Protein AF-A0A2W4L6W6-F1 (afdb_monomer)

Secondary structure (DSSP, 8-state):
-HHHHHHHHHHHHHTTPPPPPEEEEEETTEEEEEE-HHHHHHHHHTT-S---EEEEE---SS--TT--SHHHHHHHHHHHHHHHHS---HHHHHH---SSTTHHHHHHHHHHHHHHHHHHHHTS---HHHHHHHHIIIIIHHHHHHHHHTT--TTS-HHHHHHHHHHHHHHHH-----SHHHHHHHHH--

InterPro domains:
  IPR036086 ParB/Sulfiredoxin superfamily [SSF110849] (7-58)

Foldseek 3Di:
DVVVVVVVQVVCVVVVHADPAFEWEDQPNDTHTPGDPVVVVVCVVVVHPDTHYDYDYDYDPDHPPPDPDPVVVLLVVLVVVLCVLQVEDPVLSVLQDDPDSVVSVVVSVVLVVVQVVVCVVVVHDDDRHVSNHCCSVPPLVVQLVLCVVLVQQPPHRSNVSSSVLCVVLCVVPVDNDDDPVSSVVSVPPD

Solvent-accessible surface area (backbone atoms only — not comparable to full-atom values): 11092 Å² total; per-residue (Å²): 115,69,69,64,55,53,54,49,57,58,51,38,48,79,70,74,46,83,76,80,61,29,34,29,40,30,38,76,95,43,76,46,74,76,41,47,64,69,57,52,52,52,38,54,77,69,71,50,91,76,78,64,64,49,76,46,81,49,91,62,99,60,82,50,80,87,60,84,53,77,69,45,52,55,41,51,49,28,55,49,54,24,46,73,59,38,44,48,55,72,70,64,48,72,62,63,47,64,92,54,44,69,52,38,53,54,49,37,52,52,50,52,55,49,36,53,52,52,27,64,76,70,74,46,92,72,56,51,48,59,37,31,47,46,43,44,66,73,46,49,52,55,45,42,50,54,34,54,77,67,65,61,33,74,94,48,43,65,44,45,29,46,54,55,48,53,53,50,43,32,74,77,68,72,51,90,76,82,53,71,70,54,51,54,52,61,71,74,69,117

Sequence (190 aa):
ILRTRWARLVARRRRGELIPPIEVYRVGELHFVSDGHHRVSVACALGLKEIEAYVTEVETVLDADGIRYRGDLIVKDYHRIFAERVPLIPEARADMKLSDPAQYAELGEAVEAWGFRLMQDEGQFLDRETVANRWYAEEYLPAVRLLRDADLIGDMTDTEAYLAMASKRYRLMRTHRWDDEVIETLLTKD

Radius of gyration: 25.73 Å; Cα contacts (8 Å, |Δi|>4): 179; chains: 1; bounding box: 52×34×77 Å

Structure (mmCIF, N/CA/C/O backbone):
data_AF-A0A2W4L6W6-F1
#
_entry.id   AF-A0A2W4L6W6-F1
#
loop_
_atom_site.group_PDB
_atom_site.id
_atom_site.type_symbol
_atom_site.label_atom_id
_atom_site.label_alt_id
_atom_site.label_comp_id
_atom_site.label_asym_id
_atom_site.label_entity_id
_atom_site.label_seq_id
_atom_site.pdbx_PDB_ins_code
_atom_site.Cartn_x
_atom_site.Cartn_y
_atom_site.Cartn_z
_atom_site.occupancy
_atom_site.B_iso_or_equiv
_atom_site.auth_seq_id
_atom_site.auth_comp_id
_atom_site.auth_asym_id
_atom_site.auth_atom_id
_atom_site.pdbx_PDB_model_num
ATOM 1 N N . ILE A 1 1 ? 18.341 22.271 -41.675 1.00 49.19 1 ILE A N 1
ATOM 2 C CA . ILE A 1 1 ? 19.429 21.307 -41.348 1.00 49.19 1 ILE A CA 1
ATOM 3 C C . ILE A 1 1 ? 18.903 19.863 -41.193 1.00 49.19 1 ILE A C 1
ATOM 5 O O . ILE A 1 1 ? 19.468 18.965 -41.805 1.00 49.19 1 ILE A O 1
ATOM 9 N N . LEU A 1 2 ? 17.779 19.621 -40.495 1.00 48.00 2 LEU A N 1
ATOM 10 C CA . LEU A 1 2 ? 17.156 18.284 -40.345 1.00 48.00 2 LEU A CA 1
ATOM 11 C C . LEU A 1 2 ? 16.786 17.582 -41.674 1.00 48.00 2 LEU A C 1
ATOM 13 O O . LEU A 1 2 ? 17.103 16.410 -41.850 1.00 48.00 2 LEU A O 1
ATOM 17 N N . ARG A 1 3 ? 16.211 18.299 -42.652 1.00 48.22 3 ARG A N 1
ATOM 18 C CA . ARG A 1 3 ? 15.786 17.742 -43.960 1.00 48.22 3 ARG A CA 1
ATOM 19 C C . ARG A 1 3 ? 16.940 17.172 -44.806 1.00 48.22 3 ARG A C 1
ATOM 21 O O . ARG A 1 3 ? 16.771 16.188 -45.519 1.00 48.22 3 ARG A O 1
ATOM 28 N N . THR A 1 4 ? 18.130 17.763 -44.698 1.00 52.94 4 THR A N 1
ATOM 29 C CA . THR A 1 4 ? 19.332 17.355 -45.450 1.00 52.94 4 THR A CA 1
ATOM 30 C C . THR A 1 4 ? 19.958 16.081 -44.874 1.00 52.94 4 THR A C 1
ATOM 32 O O . THR A 1 4 ? 20.492 15.259 -45.617 1.00 52.94 4 THR A O 1
ATOM 35 N N . ARG A 1 5 ? 19.854 15.883 -43.552 1.00 52.53 5 ARG A N 1
ATOM 36 C CA . ARG A 1 5 ? 20.287 14.653 -42.867 1.00 52.53 5 ARG A CA 1
ATOM 37 C C . ARG A 1 5 ? 19.309 13.498 -43.139 1.00 52.53 5 ARG A C 1
ATOM 39 O O . ARG A 1 5 ? 19.758 12.403 -43.464 1.00 52.53 5 ARG A O 1
ATOM 46 N N . TRP A 1 6 ? 18.004 13.793 -43.133 1.00 52.59 6 TRP A N 1
ATOM 47 C CA . TRP A 1 6 ? 16.900 12.912 -43.559 1.00 52.59 6 TRP A CA 1
ATOM 48 C C . TRP A 1 6 ? 17.113 12.325 -44.963 1.00 52.59 6 TRP A C 1
ATOM 50 O O . TRP A 1 6 ? 17.097 11.109 -45.145 1.00 52.59 6 TRP A O 1
ATOM 60 N N . ALA A 1 7 ? 17.362 13.186 -45.956 1.00 54.31 7 ALA A N 1
ATOM 61 C CA . ALA A 1 7 ? 17.550 12.761 -47.343 1.00 54.31 7 ALA A CA 1
ATOM 62 C C . ALA A 1 7 ? 18.795 11.875 -47.517 1.00 54.31 7 ALA A C 1
ATOM 64 O O . ALA A 1 7 ? 18.767 10.905 -48.273 1.00 54.31 7 ALA A O 1
ATOM 65 N N . ARG A 1 8 ? 19.877 12.164 -46.780 1.00 58.31 8 ARG A N 1
ATOM 66 C CA . ARG A 1 8 ? 21.095 11.342 -46.802 1.00 58.31 8 ARG A CA 1
ATOM 67 C C . ARG A 1 8 ? 20.861 9.961 -46.203 1.00 58.31 8 ARG A C 1
ATOM 69 O O . ARG A 1 8 ? 21.338 8.999 -46.784 1.00 58.31 8 ARG A O 1
ATOM 76 N N . LEU A 1 9 ? 20.124 9.834 -45.101 1.00 55.09 9 LEU A N 1
ATOM 77 C CA . LEU A 1 9 ? 19.912 8.539 -44.441 1.00 55.09 9 LEU A CA 1
ATOM 78 C C . LEU A 1 9 ? 19.058 7.587 -45.301 1.00 55.09 9 LEU A C 1
ATOM 80 O O . LEU A 1 9 ? 19.411 6.422 -45.473 1.00 55.09 9 LEU A O 1
ATOM 84 N N . VAL A 1 10 ? 18.011 8.113 -45.947 1.00 54.44 10 VAL A N 1
ATOM 85 C CA . VAL A 1 10 ? 17.193 7.366 -46.923 1.00 54.44 10 VAL A CA 1
ATOM 86 C C . VAL A 1 10 ? 18.002 6.998 -48.177 1.00 54.44 10 VAL A C 1
ATOM 88 O O . VAL A 1 10 ? 17.889 5.880 -48.682 1.00 54.44 10 VAL A O 1
ATOM 91 N N . ALA A 1 11 ? 18.854 7.905 -48.669 1.00 58.03 11 ALA A N 1
ATOM 92 C CA . ALA A 1 11 ? 19.686 7.660 -49.847 1.00 58.03 11 ALA A CA 1
ATOM 93 C C . ALA A 1 11 ? 20.815 6.642 -49.594 1.00 58.03 11 ALA A C 1
ATOM 95 O O . ALA A 1 11 ? 21.105 5.842 -50.477 1.00 58.03 11 ALA A O 1
ATOM 96 N N . ARG A 1 12 ? 21.419 6.642 -48.397 1.00 54.78 12 ARG A N 1
ATOM 97 C CA . ARG A 1 12 ? 22.443 5.666 -47.973 1.00 54.78 12 ARG A CA 1
ATOM 98 C C . ARG A 1 12 ? 21.884 4.247 -47.966 1.00 54.78 12 ARG A C 1
ATOM 100 O O . ARG A 1 12 ? 22.502 3.333 -48.497 1.00 54.78 12 ARG A O 1
ATOM 107 N N . ARG A 1 13 ? 20.648 4.086 -47.494 1.00 54.50 13 ARG A N 1
ATOM 108 C CA . ARG A 1 13 ? 19.992 2.780 -47.479 1.00 54.50 13 ARG A CA 1
ATOM 109 C C . ARG A 1 13 ? 19.611 2.261 -48.864 1.00 54.50 13 ARG A C 1
ATOM 111 O O . ARG A 1 13 ? 19.821 1.089 -49.146 1.00 54.50 13 ARG A O 1
ATOM 118 N N . ARG A 1 14 ? 19.119 3.130 -49.757 1.00 55.75 14 ARG A N 1
ATOM 119 C CA . ARG A 1 14 ? 18.876 2.766 -51.171 1.00 55.75 14 ARG A CA 1
ATOM 120 C C . ARG A 1 14 ? 20.154 2.328 -51.906 1.00 55.75 14 ARG A C 1
ATOM 122 O O . ARG A 1 14 ? 20.047 1.698 -52.949 1.00 55.75 14 ARG A O 1
ATOM 129 N N . ARG A 1 15 ? 21.337 2.649 -51.364 1.00 57.03 15 ARG A N 1
ATOM 130 C CA . ARG A 1 15 ? 22.663 2.245 -51.861 1.00 57.03 15 ARG A CA 1
ATOM 131 C C . ARG A 1 15 ? 23.290 1.063 -51.103 1.00 57.03 15 ARG A C 1
ATOM 133 O O . ARG A 1 15 ? 24.427 0.720 -51.396 1.00 57.03 15 ARG A O 1
ATOM 140 N N . GLY A 1 16 ? 22.584 0.454 -50.145 1.00 54.03 16 GLY A N 1
ATOM 141 C CA . GLY A 1 16 ? 23.095 -0.679 -49.362 1.00 54.03 16 GLY A CA 1
ATOM 142 C C . GLY A 1 16 ? 24.085 -0.312 -48.247 1.00 54.03 16 GLY A C 1
ATOM 143 O O . GLY A 1 16 ? 24.773 -1.188 -47.738 1.00 54.03 16 GLY A O 1
ATOM 144 N N . GLU A 1 17 ? 24.182 0.961 -47.852 1.00 57.25 17 GLU A N 1
ATOM 145 C CA . GLU A 1 17 ? 25.062 1.377 -46.753 1.00 57.25 17 GLU A CA 1
ATOM 146 C C . GLU A 1 17 ? 24.417 1.109 -45.379 1.00 57.25 17 GLU A C 1
ATOM 148 O O . GLU A 1 17 ? 23.239 1.417 -45.163 1.00 57.25 17 GLU A O 1
ATOM 153 N N . LEU A 1 18 ? 25.218 0.595 -44.439 1.00 56.22 18 LEU A N 1
ATOM 154 C CA . LEU A 1 18 ? 24.821 0.283 -43.064 1.00 56.22 18 LEU A CA 1
ATOM 155 C C . LEU A 1 18 ? 24.318 1.538 -42.328 1.00 56.22 18 LEU A C 1
ATOM 157 O O . LEU A 1 18 ? 24.980 2.584 -42.303 1.00 56.22 18 LEU A O 1
ATOM 161 N N . ILE A 1 19 ? 23.130 1.438 -41.727 1.00 66.88 19 ILE A N 1
ATOM 162 C CA . ILE A 1 19 ? 22.631 2.440 -40.780 1.00 66.88 19 ILE A CA 1
ATOM 163 C C . ILE A 1 19 ? 23.391 2.195 -39.476 1.00 66.88 19 ILE A C 1
ATOM 165 O O . ILE A 1 19 ? 23.353 1.068 -38.998 1.00 66.88 19 ILE A O 1
ATOM 169 N N . PRO A 1 20 ? 24.066 3.199 -38.886 1.00 79.81 20 PRO A N 1
ATOM 170 C CA . PRO A 1 20 ? 24.754 2.981 -37.621 1.00 79.81 20 PRO A CA 1
ATOM 171 C C . PRO A 1 20 ? 23.763 2.475 -36.561 1.00 79.81 20 PRO A C 1
ATOM 173 O O . PRO A 1 20 ? 22.660 3.048 -36.499 1.00 79.81 20 PRO A O 1
ATOM 176 N N . PRO A 1 21 ? 24.138 1.477 -35.738 1.00 88.12 21 PRO A N 1
ATOM 177 C CA . PRO A 1 21 ? 23.267 0.936 -34.701 1.00 88.12 21 PRO A CA 1
ATOM 178 C C . PRO A 1 21 ? 22.741 2.019 -33.757 1.00 88.12 21 PRO A C 1
ATOM 180 O O . PRO A 1 21 ? 23.409 3.033 -33.522 1.00 88.12 21 PRO A O 1
ATOM 183 N N . ILE A 1 22 ? 21.521 1.836 -33.259 1.00 93.31 22 ILE A N 1
ATOM 184 C CA . ILE A 1 22 ? 20.966 2.664 -32.178 1.00 93.31 22 ILE A CA 1
ATOM 185 C C . ILE A 1 22 ? 21.530 2.219 -30.825 1.00 93.31 22 ILE A C 1
ATOM 187 O O . ILE A 1 22 ? 22.148 1.164 -30.733 1.00 93.31 22 ILE A O 1
ATOM 191 N N . GLU A 1 23 ? 21.295 2.997 -29.776 1.00 93.81 23 GLU A N 1
ATOM 192 C CA . GLU A 1 23 ? 21.586 2.582 -28.402 1.00 93.81 23 GLU A CA 1
ATOM 193 C C . GLU A 1 23 ? 20.269 2.478 -27.636 1.00 93.81 23 GLU A C 1
ATOM 195 O O . GLU A 1 23 ? 19.397 3.350 -27.756 1.00 93.81 23 GLU A O 1
ATOM 200 N N . VAL A 1 24 ? 20.102 1.390 -26.886 1.00 93.50 24 VAL A N 1
ATOM 201 C CA . VAL A 1 24 ? 18.885 1.116 -26.120 1.00 93.50 24 VAL A CA 1
ATOM 202 C C . VAL A 1 24 ? 19.215 0.560 -24.739 1.00 93.50 24 VAL A C 1
ATOM 204 O O . VAL A 1 24 ? 20.156 -0.215 -24.576 1.00 93.50 24 VAL A O 1
ATOM 207 N N . TYR A 1 25 ? 18.394 0.910 -23.755 1.00 90.94 25 TYR A N 1
ATOM 208 C CA . TYR A 1 25 ? 18.295 0.168 -22.502 1.00 90.94 25 TYR A CA 1
ATOM 209 C C . TYR A 1 25 ? 17.228 -0.915 -22.635 1.00 90.94 25 TYR A C 1
ATOM 211 O O . TYR A 1 25 ? 16.137 -0.630 -23.135 1.00 90.94 25 TYR A O 1
ATOM 219 N N . ARG A 1 26 ? 17.516 -2.128 -22.163 1.00 87.56 26 ARG A N 1
ATOM 220 C CA . ARG A 1 26 ? 16.537 -3.211 -22.046 1.00 87.56 26 ARG A CA 1
ATOM 221 C C . ARG A 1 26 ? 16.164 -3.419 -20.583 1.00 87.56 26 ARG A C 1
ATOM 223 O O . ARG A 1 26 ? 17.048 -3.627 -19.760 1.00 87.56 26 ARG A O 1
ATOM 230 N N . VAL A 1 27 ? 14.870 -3.374 -20.280 1.00 83.81 27 VAL A N 1
ATOM 231 C CA . VAL A 1 27 ? 14.309 -3.667 -18.951 1.00 83.81 27 VAL A CA 1
ATOM 232 C C . VAL A 1 27 ? 13.240 -4.741 -19.144 1.00 83.81 27 VAL A C 1
ATOM 234 O O . VAL A 1 27 ? 12.190 -4.461 -19.727 1.00 83.81 27 VAL A O 1
ATOM 237 N N . GLY A 1 28 ? 13.530 -5.981 -18.741 1.00 81.19 28 GLY A N 1
ATOM 238 C CA . GLY A 1 28 ? 12.725 -7.150 -19.124 1.00 81.19 28 GLY A CA 1
ATOM 239 C C . GLY A 1 28 ? 12.582 -7.255 -20.649 1.00 81.19 28 GLY A C 1
ATOM 240 O O . GLY A 1 28 ? 13.576 -7.261 -21.376 1.00 81.19 28 GLY A O 1
ATOM 241 N N . GLU A 1 29 ? 11.349 -7.261 -21.154 1.00 80.75 29 GLU A N 1
ATOM 242 C CA . GLU A 1 29 ? 11.058 -7.330 -22.598 1.00 80.75 29 GLU A CA 1
ATOM 243 C C . GLU A 1 29 ? 10.976 -5.956 -23.296 1.00 80.75 29 GLU A C 1
ATOM 245 O O . GLU A 1 29 ? 10.738 -5.856 -24.504 1.00 80.75 29 GLU A O 1
ATOM 250 N N . LEU A 1 30 ? 11.195 -4.866 -22.558 1.00 83.44 30 LEU A N 1
ATOM 251 C CA . LEU A 1 30 ? 11.029 -3.503 -23.058 1.00 83.44 30 LEU A CA 1
ATOM 252 C C . LEU A 1 30 ? 12.359 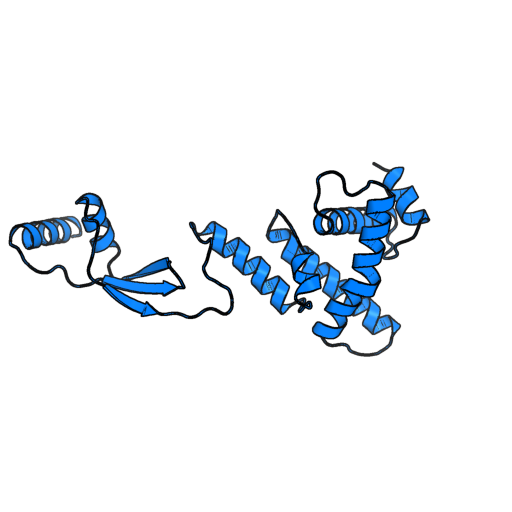-2.894 -23.472 1.00 83.44 30 LEU A C 1
ATOM 254 O O . LEU A 1 30 ? 13.347 -2.994 -22.751 1.00 83.44 30 LEU A O 1
ATOM 258 N N . HIS A 1 31 ? 12.351 -2.186 -24.602 1.00 87.06 31 HIS A N 1
ATOM 259 C CA . HIS A 1 31 ? 13.514 -1.478 -25.127 1.00 87.06 31 HIS A CA 1
ATOM 260 C C . HIS A 1 31 ? 13.259 0.034 -25.141 1.00 87.06 31 HIS A C 1
ATOM 262 O O . HIS A 1 31 ? 12.327 0.520 -25.784 1.00 87.06 31 HIS A O 1
ATOM 268 N N . PHE A 1 32 ? 14.117 0.788 -24.458 1.00 86.38 32 PHE A N 1
ATOM 269 C CA . PHE A 1 32 ? 14.069 2.243 -24.359 1.00 86.38 32 PHE A CA 1
ATOM 270 C C . PHE A 1 32 ? 15.233 2.849 -25.134 1.00 86.38 32 PHE A C 1
ATOM 272 O O . PHE A 1 32 ? 16.391 2.618 -24.802 1.00 86.38 32 PHE A O 1
ATOM 279 N N . VAL A 1 33 ? 14.938 3.643 -26.161 1.00 90.00 33 VAL A N 1
ATOM 280 C CA . VAL A 1 33 ? 15.970 4.272 -26.997 1.00 90.00 33 VAL A CA 1
ATOM 281 C C . VAL A 1 33 ? 16.699 5.350 -26.197 1.00 90.00 33 VAL A C 1
ATOM 283 O O . VAL A 1 33 ? 16.088 6.337 -25.796 1.00 90.00 33 VAL A O 1
ATOM 286 N N . SER A 1 34 ? 18.005 5.185 -25.985 1.00 91.38 34 SER A N 1
ATOM 287 C CA . SER A 1 34 ? 18.869 6.213 -25.392 1.00 91.38 34 SER A CA 1
ATOM 288 C C . SER A 1 34 ? 19.458 7.116 -26.478 1.00 91.38 34 SER A C 1
ATOM 290 O O . SER A 1 34 ? 19.416 8.340 -26.352 1.00 91.38 34 SER A O 1
ATOM 292 N N . ASP A 1 35 ? 19.890 6.534 -27.600 1.00 91.12 35 ASP A N 1
ATOM 293 C CA . ASP A 1 35 ? 20.334 7.257 -28.791 1.00 91.12 35 ASP A CA 1
ATOM 294 C C . ASP A 1 35 ? 19.764 6.649 -30.079 1.00 91.12 35 ASP A C 1
ATOM 296 O O . ASP A 1 35 ? 19.621 5.442 -30.238 1.00 91.12 35 ASP A O 1
ATOM 300 N N . GLY A 1 36 ? 19.454 7.507 -31.055 1.00 90.19 36 GLY A N 1
ATOM 301 C CA . GLY A 1 36 ? 18.956 7.072 -32.360 1.00 90.19 36 GLY A CA 1
ATOM 302 C C . GLY A 1 36 ? 17.443 7.141 -32.568 1.00 90.19 36 GLY A C 1
ATOM 303 O O . GLY A 1 36 ? 16.967 6.608 -33.567 1.00 90.19 36 GLY A O 1
ATOM 304 N N . HIS A 1 37 ? 16.695 7.886 -31.748 1.00 88.69 37 HIS A N 1
ATOM 305 C CA . HIS A 1 37 ? 15.250 8.136 -31.924 1.00 88.69 37 HIS A CA 1
ATOM 306 C C . HIS A 1 37 ? 14.850 8.491 -33.366 1.00 88.69 37 HIS A C 1
ATOM 308 O O . HIS A 1 37 ? 13.875 7.980 -33.915 1.00 88.69 37 HIS A O 1
ATOM 314 N N . HIS A 1 38 ? 15.635 9.350 -34.021 1.00 82.88 38 HIS A N 1
ATOM 315 C CA . HIS A 1 38 ? 15.369 9.738 -35.401 1.00 82.88 38 HIS A CA 1
ATOM 316 C C . HIS A 1 38 ? 15.546 8.567 -36.391 1.00 82.88 38 HIS A C 1
ATOM 318 O O . HIS A 1 38 ? 14.773 8.447 -37.340 1.00 82.88 38 HIS A O 1
ATOM 324 N N . ARG A 1 39 ? 16.519 7.676 -36.154 1.00 87.25 39 ARG A N 1
ATOM 325 C CA . ARG A 1 39 ? 16.725 6.458 -36.955 1.00 87.25 39 ARG A CA 1
ATOM 326 C C . ARG A 1 39 ? 15.573 5.475 -36.762 1.00 87.25 39 ARG A C 1
ATOM 328 O O . ARG A 1 39 ? 15.090 4.947 -37.757 1.00 87.25 39 ARG A O 1
ATOM 335 N N . VAL A 1 40 ? 15.080 5.317 -35.532 1.00 88.19 40 VAL A N 1
ATOM 336 C CA . VAL A 1 40 ? 13.883 4.511 -35.233 1.00 88.19 40 VAL A CA 1
ATOM 337 C C . VAL A 1 40 ? 12.662 5.059 -35.970 1.00 88.19 40 VAL A C 1
ATOM 339 O O . VAL A 1 40 ? 11.988 4.318 -36.675 1.00 88.19 40 VAL A O 1
ATOM 342 N N . SER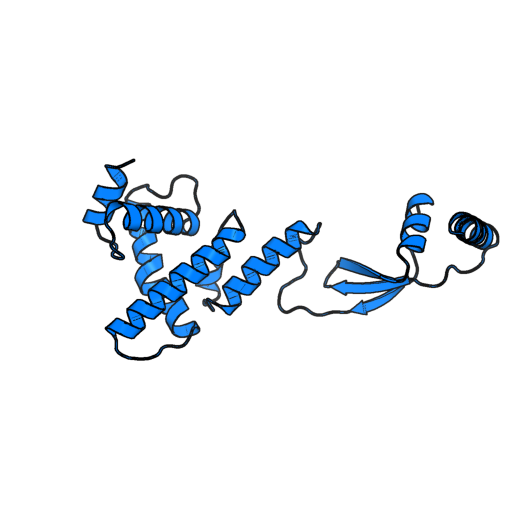 A 1 41 ? 12.427 6.373 -35.920 1.00 83.19 41 SER A N 1
ATOM 343 C CA . SER A 1 41 ? 11.325 7.004 -36.660 1.00 83.19 41 SER A CA 1
ATOM 344 C C . SER A 1 41 ? 11.404 6.748 -38.173 1.00 83.19 41 SER A C 1
ATOM 346 O O . SER A 1 41 ? 10.391 6.436 -38.799 1.00 83.19 41 SER A O 1
ATOM 348 N N . VAL A 1 42 ? 12.605 6.818 -38.763 1.00 82.75 42 VAL A N 1
ATOM 349 C CA . VAL A 1 42 ? 12.821 6.496 -40.184 1.00 82.75 42 VAL A CA 1
ATOM 350 C C . VAL A 1 42 ? 12.590 5.009 -40.464 1.00 82.75 42 VAL A C 1
ATOM 352 O O . VAL A 1 42 ? 11.954 4.681 -41.461 1.00 82.75 42 VAL A O 1
ATOM 355 N N . ALA A 1 43 ? 13.073 4.112 -39.604 1.00 83.25 43 ALA A N 1
ATOM 356 C CA . ALA A 1 43 ? 12.843 2.674 -39.725 1.00 83.25 43 ALA A CA 1
ATOM 357 C C . ALA A 1 43 ? 11.343 2.336 -39.705 1.00 83.25 43 ALA A C 1
ATOM 359 O O . ALA A 1 43 ? 10.876 1.629 -40.600 1.00 83.25 43 ALA A O 1
ATOM 360 N N . CYS A 1 44 ? 10.582 2.925 -38.776 1.00 83.44 44 CYS A N 1
ATOM 361 C CA . CYS A 1 44 ? 9.130 2.766 -38.698 1.00 83.44 44 CYS A CA 1
ATOM 362 C C . CYS A 1 44 ? 8.426 3.294 -39.954 1.00 83.44 44 CYS A C 1
ATOM 364 O O . CYS A 1 44 ? 7.596 2.599 -40.533 1.00 83.44 44 CYS A O 1
ATOM 366 N N . ALA A 1 45 ? 8.786 4.495 -40.425 1.00 81.88 45 ALA A N 1
ATOM 367 C CA . ALA A 1 45 ? 8.201 5.082 -41.635 1.00 81.88 45 ALA A CA 1
ATOM 368 C C . ALA A 1 45 ? 8.495 4.262 -42.906 1.00 81.88 45 ALA A C 1
ATOM 370 O O . ALA A 1 45 ? 7.739 4.318 -43.873 1.00 81.88 45 ALA A O 1
ATOM 371 N N . LEU A 1 46 ? 9.594 3.503 -42.908 1.00 82.44 46 LEU A N 1
ATOM 372 C CA . LEU A 1 46 ? 9.975 2.588 -43.984 1.00 82.44 46 LEU A CA 1
ATOM 373 C C . LEU A 1 46 ? 9.410 1.167 -43.801 1.00 82.44 46 LEU A C 1
ATOM 375 O O . LEU A 1 46 ? 9.753 0.291 -44.593 1.00 82.44 46 LEU A O 1
ATOM 379 N N . GLY A 1 47 ? 8.578 0.926 -42.782 1.00 85.25 47 GLY A N 1
ATOM 380 C CA . GLY A 1 47 ? 7.940 -0.371 -42.533 1.00 85.25 47 GLY A CA 1
ATOM 381 C C . GLY A 1 47 ? 8.913 -1.478 -42.128 1.00 85.25 47 GLY A C 1
ATOM 382 O O . GLY A 1 47 ? 8.669 -2.651 -42.408 1.00 85.25 47 GLY A O 1
ATOM 383 N N . LEU A 1 48 ? 10.044 -1.124 -41.517 1.00 82.44 48 LEU A N 1
ATOM 384 C CA . LEU A 1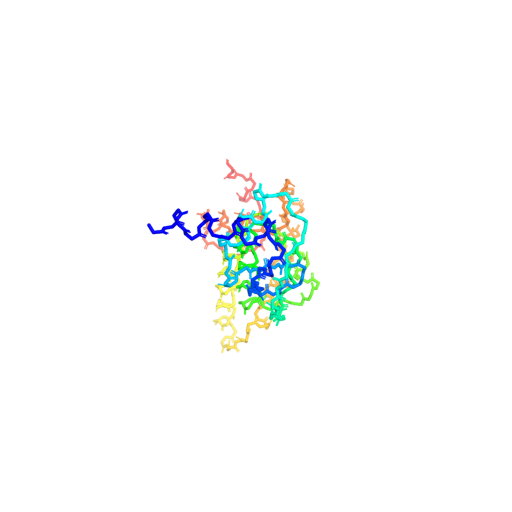 48 ? 11.004 -2.119 -41.057 1.00 82.44 48 LEU A CA 1
ATOM 385 C C . LEU A 1 48 ? 10.556 -2.804 -39.787 1.00 82.44 48 LEU A C 1
ATOM 387 O O . LEU A 1 48 ? 10.070 -2.157 -38.865 1.00 82.44 48 LEU A O 1
ATOM 391 N N . LYS A 1 49 ? 10.816 -4.109 -39.737 1.00 86.19 49 LYS A N 1
ATOM 392 C CA . LYS A 1 49 ? 10.568 -4.932 -38.555 1.00 86.19 49 LYS A CA 1
ATOM 393 C C . LYS A 1 49 ? 11.754 -4.973 -37.593 1.00 86.19 49 LYS A C 1
ATOM 395 O O . LYS A 1 49 ? 11.556 -5.244 -36.420 1.00 86.19 49 LYS A O 1
ATOM 400 N N . GLU A 1 50 ? 12.960 -4.686 -38.081 1.00 85.62 50 GLU A N 1
ATOM 401 C CA . GLU A 1 50 ? 14.207 -4.843 -37.329 1.00 85.62 50 GLU A CA 1
ATOM 402 C C . GLU A 1 50 ? 15.139 -3.643 -37.544 1.00 85.62 50 GLU A C 1
ATOM 404 O O . GLU A 1 50 ? 15.156 -3.023 -38.618 1.00 85.62 50 GLU A O 1
ATOM 409 N N . ILE A 1 51 ? 15.914 -3.318 -36.507 1.00 87.94 51 ILE A N 1
ATOM 410 C CA . ILE A 1 51 ? 16.964 -2.297 -36.506 1.00 87.94 51 ILE A CA 1
ATOM 411 C C . ILE A 1 51 ? 18.109 -2.761 -35.599 1.00 87.94 51 ILE A C 1
ATOM 413 O O . ILE A 1 51 ? 17.865 -3.268 -34.508 1.00 87.94 51 ILE A O 1
ATOM 417 N N . GLU A 1 52 ? 19.353 -2.595 -36.046 1.00 90.12 52 GLU A N 1
ATOM 418 C CA . GLU A 1 52 ? 20.530 -2.938 -35.240 1.00 90.12 52 GLU A CA 1
ATOM 419 C C . GLU A 1 52 ? 20.675 -1.989 -34.044 1.00 90.12 52 GLU A C 1
ATOM 421 O O . GLU A 1 52 ? 20.516 -0.771 -34.190 1.00 90.12 52 GLU A O 1
ATOM 426 N N . ALA A 1 53 ? 21.014 -2.539 -32.876 1.00 92.88 53 ALA A N 1
ATOM 427 C CA . ALA A 1 53 ? 21.147 -1.796 -31.629 1.00 92.88 53 ALA A CA 1
ATOM 428 C C . ALA A 1 53 ? 22.299 -2.320 -30.759 1.00 92.88 53 ALA A C 1
ATOM 430 O O . ALA A 1 53 ? 22.530 -3.526 -30.688 1.00 92.88 53 ALA A O 1
ATOM 431 N N . TYR A 1 54 ? 22.970 -1.414 -30.050 1.00 94.25 54 TYR A N 1
ATOM 432 C CA . TYR A 1 54 ? 23.718 -1.730 -28.838 1.00 94.25 54 TYR A CA 1
ATOM 433 C C . TYR A 1 54 ? 22.750 -1.723 -27.654 1.00 94.25 54 TYR A C 1
ATOM 435 O O . TYR A 1 54 ? 22.054 -0.729 -27.432 1.00 94.25 54 TYR A O 1
ATOM 443 N N . VAL A 1 55 ? 22.688 -2.838 -26.924 1.00 94.19 55 VAL A N 1
ATOM 444 C CA . VAL A 1 55 ? 21.729 -3.060 -25.836 1.00 94.19 55 VAL A CA 1
ATOM 445 C C . VAL A 1 55 ? 22.460 -3.060 -24.499 1.00 94.19 55 VAL A C 1
ATOM 447 O O . VAL A 1 55 ? 23.363 -3.867 -24.289 1.00 94.19 55 VAL A O 1
ATOM 450 N N . THR A 1 56 ? 22.040 -2.182 -23.594 1.00 92.44 56 THR A N 1
ATOM 451 C CA . THR A 1 56 ? 22.426 -2.220 -22.180 1.00 92.44 56 THR A CA 1
ATOM 452 C C . THR A 1 56 ? 21.283 -2.836 -21.383 1.00 92.44 56 THR A C 1
ATOM 454 O O . THR A 1 56 ? 20.214 -2.234 -21.281 1.00 92.44 56 THR A O 1
ATOM 457 N N . GLU A 1 57 ? 21.486 -4.026 -20.824 1.00 89.75 57 GLU A N 1
ATOM 458 C CA . GLU A 1 57 ? 20.484 -4.681 -19.976 1.00 89.75 57 GLU A CA 1
ATOM 459 C C . GLU A 1 57 ? 20.487 -4.073 -18.567 1.00 89.75 57 GLU A C 1
ATOM 461 O O . GLU A 1 57 ? 21.542 -3.832 -17.978 1.00 89.75 57 GLU A O 1
ATOM 466 N N . VAL A 1 58 ? 19.296 -3.773 -18.052 1.00 85.69 58 VAL A N 1
ATOM 467 C CA . VAL A 1 58 ? 19.072 -3.173 -16.735 1.00 85.69 58 VAL A CA 1
ATOM 468 C C . VAL A 1 58 ? 18.144 -4.088 -15.947 1.00 85.69 58 VAL A C 1
ATOM 470 O O . VAL A 1 58 ? 16.984 -4.279 -16.315 1.00 85.69 58 VAL A O 1
ATOM 473 N N . GLU A 1 59 ? 18.653 -4.625 -14.843 1.00 79.25 59 GLU A N 1
ATOM 474 C CA . GLU A 1 59 ? 17.877 -5.428 -13.900 1.00 79.25 59 GLU A CA 1
ATOM 475 C C . GLU A 1 59 ? 17.230 -4.521 -12.847 1.00 79.25 59 GLU A C 1
ATOM 477 O O . GLU A 1 59 ? 17.892 -3.686 -12.224 1.00 79.25 59 GLU A O 1
ATOM 482 N N . THR A 1 60 ? 15.921 -4.671 -12.650 1.00 72.00 60 THR A N 1
ATOM 483 C CA . THR A 1 60 ? 15.144 -3.903 -11.672 1.00 72.00 60 THR A CA 1
ATOM 484 C C . THR A 1 60 ? 14.578 -4.821 -10.595 1.00 72.00 60 THR A C 1
ATOM 486 O O . THR A 1 60 ? 14.209 -5.957 -10.866 1.00 72.00 60 THR A O 1
ATOM 489 N N . VAL A 1 61 ? 14.475 -4.312 -9.362 1.00 69.19 61 VAL A N 1
ATOM 490 C CA . VAL A 1 61 ? 13.910 -5.053 -8.211 1.00 69.19 61 VAL A CA 1
ATOM 491 C C . VAL A 1 61 ? 12.442 -5.432 -8.444 1.00 69.19 61 VAL A C 1
ATOM 493 O O . VAL A 1 61 ? 11.966 -6.443 -7.939 1.00 69.19 61 VAL A O 1
ATOM 496 N N . LEU A 1 62 ? 11.726 -4.613 -9.215 1.00 66.56 62 LEU A N 1
ATOM 497 C CA . LEU A 1 62 ? 10.373 -4.897 -9.674 1.00 66.56 62 LEU A CA 1
ATOM 498 C C . LEU A 1 62 ? 10.424 -5.415 -11.106 1.00 66.56 62 LEU A C 1
ATOM 500 O O . LEU A 1 62 ? 11.149 -4.857 -11.930 1.00 66.56 62 LEU A O 1
ATOM 504 N N . ASP A 1 63 ? 9.617 -6.431 -11.399 1.00 69.12 63 ASP A N 1
ATOM 505 C CA . ASP A 1 63 ? 9.450 -6.953 -12.754 1.00 69.12 63 ASP A CA 1
ATOM 506 C C . ASP A 1 63 ? 9.021 -5.823 -13.707 1.00 69.12 63 ASP A C 1
ATOM 508 O O . ASP A 1 63 ? 8.275 -4.923 -13.310 1.00 69.12 63 ASP A O 1
ATOM 512 N N . ALA A 1 64 ? 9.492 -5.843 -14.953 1.00 66.75 64 ALA A N 1
ATOM 513 C CA . ALA A 1 64 ? 9.134 -4.901 -16.010 1.00 66.75 64 ALA A CA 1
ATOM 514 C C . ALA A 1 64 ? 7.802 -5.252 -16.698 1.00 66.75 64 ALA A C 1
ATOM 516 O O . ALA A 1 64 ? 7.205 -4.385 -17.343 1.00 66.75 64 ALA A O 1
ATOM 517 N N . ASP A 1 65 ? 7.282 -6.460 -16.484 1.00 68.50 65 ASP A N 1
ATOM 518 C CA . ASP A 1 65 ? 6.065 -6.972 -17.106 1.00 68.50 65 ASP A CA 1
ATOM 519 C C . ASP A 1 65 ? 4.854 -6.045 -16.940 1.00 68.50 65 ASP A C 1
ATOM 521 O O . ASP A 1 65 ? 4.634 -5.414 -15.901 1.00 68.50 65 ASP A O 1
ATOM 525 N N . GLY A 1 66 ? 4.066 -5.920 -18.009 1.00 66.31 66 GLY A N 1
ATOM 526 C CA . GLY A 1 66 ? 2.841 -5.117 -18.040 1.00 66.31 66 GLY A CA 1
ATOM 527 C C . GLY A 1 66 ? 3.014 -3.622 -18.341 1.00 66.31 66 GLY A C 1
ATOM 528 O O . GLY A 1 66 ? 2.004 -2.957 -18.572 1.00 66.31 66 GLY A O 1
ATOM 529 N N . ILE A 1 67 ? 4.242 -3.084 -18.417 1.00 71.25 67 ILE A N 1
ATOM 530 C CA . ILE A 1 67 ? 4.466 -1.688 -18.841 1.00 71.25 67 ILE A CA 1
ATOM 531 C C . ILE A 1 67 ? 4.301 -1.594 -20.362 1.00 71.25 67 ILE A C 1
ATOM 533 O O . ILE A 1 67 ? 5.102 -2.121 -21.130 1.00 71.25 67 ILE A O 1
ATOM 537 N N . ARG A 1 68 ? 3.270 -0.884 -20.812 1.00 68.62 68 ARG A N 1
ATOM 538 C CA . ARG A 1 68 ? 2.960 -0.630 -22.227 1.00 68.62 68 ARG A CA 1
ATOM 539 C C . ARG A 1 68 ? 3.085 0.849 -22.577 1.00 68.62 68 ARG A C 1
ATOM 541 O O . ARG A 1 68 ? 3.455 1.190 -23.699 1.00 68.62 68 ARG A O 1
ATOM 548 N N . TYR A 1 69 ? 2.796 1.737 -21.631 1.00 69.88 69 TYR A N 1
ATOM 549 C CA . TYR A 1 69 ? 2.904 3.188 -21.786 1.00 69.88 69 TYR A CA 1
ATOM 550 C C . TYR A 1 69 ? 3.426 3.846 -20.503 1.00 69.88 69 TYR A C 1
ATOM 552 O O . TYR A 1 69 ? 3.483 3.237 -19.441 1.00 69.88 69 TYR A O 1
ATOM 560 N N . ARG A 1 70 ? 3.812 5.129 -20.584 1.00 66.50 70 ARG A N 1
ATOM 561 C CA . ARG A 1 70 ? 4.388 5.880 -19.446 1.00 66.50 70 ARG A CA 1
ATOM 562 C C . ARG A 1 70 ? 3.517 5.863 -18.185 1.00 66.50 70 ARG A C 1
ATOM 564 O O . ARG A 1 70 ? 4.060 5.874 -17.092 1.00 66.50 70 ARG A O 1
ATOM 571 N N . GLY A 1 71 ? 2.194 5.838 -18.337 1.00 64.25 71 GLY A N 1
ATOM 572 C CA . GLY A 1 71 ? 1.253 5.727 -17.217 1.00 64.25 71 GLY A CA 1
ATOM 573 C C . GLY A 1 71 ? 1.457 4.470 -16.366 1.00 64.25 71 GLY A C 1
ATOM 574 O O . GLY A 1 71 ? 1.334 4.552 -15.151 1.00 64.25 71 GLY A O 1
ATOM 575 N N . ASP A 1 72 ? 1.881 3.351 -16.957 1.00 71.56 72 ASP A N 1
ATOM 576 C CA . ASP A 1 72 ? 2.143 2.112 -16.211 1.00 71.56 72 ASP A CA 1
ATOM 577 C C . ASP A 1 72 ? 3.368 2.237 -15.284 1.00 71.56 72 ASP A C 1
ATOM 579 O O . ASP A 1 72 ? 3.456 1.555 -14.264 1.00 71.56 72 ASP A O 1
ATOM 583 N N . LEU A 1 73 ? 4.302 3.147 -15.597 1.00 72.56 73 LEU A N 1
ATOM 584 C CA . LEU A 1 73 ? 5.443 3.449 -14.725 1.00 72.56 73 LEU A CA 1
ATOM 585 C C . LEU A 1 73 ? 5.009 4.174 -13.450 1.00 72.56 73 LEU A C 1
ATOM 587 O O . LEU A 1 73 ? 5.587 3.931 -12.398 1.00 72.56 73 LEU A O 1
ATOM 591 N N . ILE A 1 74 ? 3.986 5.032 -13.536 1.00 72.56 74 ILE A N 1
ATOM 592 C CA . ILE A 1 74 ? 3.431 5.735 -12.371 1.00 72.56 74 ILE A CA 1
ATOM 593 C C . ILE A 1 74 ? 2.824 4.713 -11.409 1.00 72.56 74 ILE A C 1
ATOM 595 O O . ILE A 1 74 ? 3.086 4.761 -10.212 1.00 72.56 74 ILE A O 1
ATOM 599 N N . VAL A 1 75 ? 2.079 3.740 -11.942 1.00 74.62 75 VAL A N 1
ATOM 600 C CA . VAL A 1 75 ? 1.496 2.653 -11.142 1.00 74.62 75 VAL A CA 1
ATOM 601 C C . VAL A 1 75 ? 2.583 1.883 -10.396 1.00 74.62 75 VAL A C 1
ATOM 603 O O . VAL A 1 75 ? 2.508 1.712 -9.181 1.00 74.62 75 VAL A O 1
ATOM 606 N N . LYS A 1 76 ? 3.644 1.477 -11.102 1.00 75.38 76 LYS A N 1
ATOM 607 C CA . LYS A 1 76 ? 4.771 0.767 -10.485 1.00 75.38 76 LYS A CA 1
ATOM 608 C C . LYS A 1 76 ? 5.517 1.601 -9.452 1.00 75.38 76 LYS A C 1
ATOM 610 O O . LYS A 1 76 ? 5.956 1.040 -8.453 1.00 75.38 76 LYS A O 1
ATOM 615 N N . ASP A 1 77 ? 5.642 2.909 -9.660 1.00 78.00 77 ASP A N 1
ATOM 616 C CA . ASP A 1 77 ? 6.268 3.797 -8.682 1.00 78.00 77 ASP A CA 1
ATOM 617 C C . ASP A 1 77 ? 5.467 3.851 -7.373 1.00 78.00 77 ASP A C 1
ATOM 619 O O . ASP A 1 77 ? 6.048 3.702 -6.300 1.00 78.00 77 ASP A O 1
ATOM 623 N N . TYR A 1 78 ? 4.134 3.929 -7.443 1.00 82.25 78 TYR A N 1
ATOM 624 C CA . TYR A 1 78 ? 3.280 3.855 -6.253 1.00 82.25 78 TYR A CA 1
ATOM 625 C C . TYR A 1 78 ? 3.399 2.514 -5.520 1.00 82.25 78 TYR A C 1
ATOM 627 O O . TYR A 1 78 ? 3.563 2.500 -4.298 1.00 82.25 78 TYR A O 1
ATOM 635 N N . HIS A 1 79 ? 3.404 1.391 -6.247 1.00 81.25 79 HIS A N 1
ATOM 636 C CA . HIS A 1 79 ? 3.645 0.078 -5.639 1.00 81.25 79 HIS A CA 1
ATOM 637 C C . HIS A 1 79 ? 5.026 -0.012 -4.977 1.00 81.25 79 HIS A C 1
ATOM 639 O O . HIS A 1 79 ? 5.141 -0.563 -3.881 1.00 81.25 79 HIS A O 1
ATOM 645 N N . ARG A 1 80 ? 6.069 0.536 -5.617 1.00 84.00 80 ARG A N 1
ATOM 646 C CA . ARG A 1 80 ? 7.436 0.577 -5.081 1.00 84.00 80 ARG A CA 1
ATOM 647 C C . ARG A 1 80 ? 7.497 1.381 -3.786 1.00 84.00 80 ARG A C 1
ATOM 649 O O . ARG A 1 80 ? 7.976 0.872 -2.778 1.00 84.00 80 ARG A O 1
ATOM 656 N N . ILE A 1 81 ? 6.983 2.612 -3.806 1.00 85.06 81 ILE A N 1
ATOM 657 C CA . ILE A 1 81 ? 6.975 3.512 -2.647 1.00 85.06 81 ILE A CA 1
ATOM 658 C C . ILE A 1 81 ? 6.211 2.872 -1.488 1.00 85.06 81 ILE A C 1
ATOM 660 O O . ILE A 1 81 ? 6.689 2.885 -0.355 1.00 85.06 81 ILE A O 1
ATOM 664 N N . PHE A 1 82 ? 5.053 2.267 -1.759 1.00 90.44 82 PHE A N 1
ATOM 665 C CA . PHE A 1 82 ? 4.305 1.552 -0.731 1.00 90.44 82 PHE A CA 1
ATOM 666 C C . PHE A 1 82 ? 5.089 0.361 -0.174 1.00 90.44 82 PHE A C 1
ATOM 668 O O . PHE A 1 82 ? 5.168 0.210 1.039 1.00 90.44 82 PHE A O 1
ATOM 675 N N . ALA A 1 83 ? 5.729 -0.444 -1.026 1.00 89.31 83 ALA A N 1
ATOM 676 C CA . ALA A 1 83 ? 6.539 -1.580 -0.590 1.00 89.31 83 ALA A CA 1
ATOM 677 C C . ALA A 1 83 ? 7.717 -1.180 0.311 1.00 89.31 83 ALA A C 1
ATOM 679 O O . ALA A 1 83 ? 8.027 -1.907 1.252 1.00 89.31 83 ALA A O 1
ATOM 680 N N . GLU A 1 84 ? 8.356 -0.044 0.026 1.00 88.81 84 GLU A N 1
ATOM 681 C CA . GLU A 1 84 ? 9.466 0.502 0.815 1.00 88.81 84 GLU A CA 1
ATOM 682 C C . GLU A 1 84 ? 9.006 1.055 2.173 1.00 88.81 84 GLU A C 1
ATOM 684 O O . GLU A 1 84 ? 9.718 0.933 3.173 1.00 88.81 84 GLU A O 1
ATOM 689 N N . ARG A 1 85 ? 7.818 1.670 2.220 1.00 93.31 85 ARG A N 1
ATOM 690 C CA . ARG A 1 85 ? 7.245 2.253 3.446 1.00 93.31 85 ARG A CA 1
ATOM 691 C C . ARG A 1 85 ? 6.588 1.204 4.337 1.00 93.31 85 ARG A C 1
ATOM 693 O O . ARG A 1 85 ? 6.708 1.280 5.557 1.00 93.31 85 ARG A O 1
ATOM 700 N N . VAL A 1 86 ? 5.931 0.223 3.722 1.00 96.00 86 VAL A N 1
ATOM 701 C CA . VAL A 1 86 ? 5.117 -0.804 4.376 1.00 96.00 86 VAL A CA 1
ATOM 702 C C . VAL A 1 86 ? 5.591 -2.196 3.923 1.00 96.00 86 VAL A C 1
ATOM 704 O O . VAL A 1 86 ? 4.992 -2.818 3.037 1.00 96.00 86 VAL A O 1
ATOM 707 N N . PRO A 1 87 ? 6.706 -2.698 4.488 1.00 94.75 87 PRO A N 1
ATOM 708 C CA . PRO A 1 87 ? 7.266 -3.995 4.127 1.00 94.75 87 PRO A CA 1
ATOM 709 C C . PRO A 1 87 ? 6.441 -5.138 4.741 1.00 94.75 87 PRO A C 1
ATOM 711 O O . PRO A 1 87 ? 6.759 -5.682 5.795 1.00 94.75 87 PRO A O 1
ATOM 714 N N . LEU A 1 88 ? 5.347 -5.476 4.058 1.00 93.06 88 LEU A N 1
ATOM 715 C CA . LEU A 1 88 ? 4.476 -6.610 4.370 1.00 93.06 88 LEU A CA 1
ATOM 716 C C . LEU A 1 88 ? 5.084 -7.938 3.913 1.00 93.06 88 LEU A C 1
ATOM 718 O O . LEU A 1 88 ? 5.727 -7.994 2.854 1.00 93.06 88 LEU A O 1
ATOM 722 N N . ILE A 1 89 ? 4.765 -9.007 4.651 1.00 89.31 89 ILE A N 1
ATOM 723 C CA . ILE A 1 89 ? 4.945 -10.387 4.183 1.00 89.31 89 ILE A CA 1
ATOM 724 C C . ILE A 1 89 ? 4.192 -10.630 2.857 1.00 89.31 89 ILE A C 1
ATOM 726 O O . ILE A 1 89 ? 3.185 -9.959 2.590 1.00 89.31 89 ILE A O 1
ATOM 730 N N . PRO A 1 90 ? 4.658 -11.562 2.002 1.00 83.69 90 PRO A N 1
ATOM 731 C CA . PRO A 1 90 ? 4.086 -11.784 0.672 1.00 83.69 90 PRO A CA 1
ATOM 732 C C . PRO A 1 90 ? 2.574 -12.031 0.665 1.00 83.69 90 PRO A C 1
ATOM 734 O O . PRO A 1 90 ? 1.877 -11.503 -0.199 1.00 83.69 90 PRO A O 1
ATOM 737 N N . GLU A 1 91 ? 2.066 -12.780 1.642 1.00 85.12 91 GLU A N 1
ATOM 738 C CA . GLU A 1 91 ? 0.647 -13.113 1.779 1.00 85.12 91 GLU A CA 1
ATOM 739 C C . GLU A 1 91 ? -0.185 -11.849 2.022 1.00 85.12 91 GLU A C 1
ATOM 741 O O . GLU A 1 91 ? -1.124 -11.569 1.284 1.00 85.12 91 GLU A O 1
ATOM 746 N N . ALA A 1 92 ? 0.224 -11.026 2.989 1.00 89.12 92 ALA A N 1
ATOM 747 C CA . ALA A 1 92 ? -0.439 -9.763 3.303 1.00 89.12 92 ALA A CA 1
ATOM 748 C C . ALA A 1 92 ? -0.390 -8.777 2.128 1.00 89.12 92 ALA A C 1
ATOM 750 O O . ALA A 1 92 ? -1.357 -8.074 1.847 1.00 89.12 92 ALA A O 1
ATOM 751 N N . ARG A 1 93 ? 0.732 -8.740 1.399 1.00 87.31 93 ARG A N 1
ATOM 752 C CA . ARG A 1 93 ? 0.886 -7.903 0.204 1.00 87.31 93 ARG A CA 1
ATOM 753 C C . ARG A 1 93 ? -0.071 -8.313 -0.917 1.00 87.31 93 ARG A C 1
ATOM 755 O O . ARG A 1 93 ? -0.568 -7.436 -1.617 1.00 87.31 93 ARG A O 1
ATOM 762 N N . ALA A 1 94 ? -0.310 -9.611 -1.101 1.00 84.44 94 ALA A N 1
ATOM 763 C CA . ALA A 1 94 ? -1.205 -10.119 -2.141 1.00 84.44 94 ALA A CA 1
ATOM 764 C C . ALA A 1 94 ? -2.674 -9.710 -1.916 1.00 84.44 94 ALA A C 1
ATOM 766 O O . ALA A 1 94 ? -3.425 -9.557 -2.887 1.00 84.44 94 ALA A O 1
ATOM 767 N N . ASP A 1 95 ? -3.054 -9.478 -0.657 1.00 86.38 95 ASP A N 1
ATOM 768 C CA . ASP A 1 95 ? -4.391 -9.025 -0.267 1.00 86.38 95 ASP A CA 1
ATOM 769 C C . ASP A 1 95 ? -4.587 -7.505 -0.454 1.00 86.38 95 ASP A C 1
ATOM 771 O O . ASP A 1 95 ? -5.723 -7.044 -0.564 1.00 86.38 95 ASP A O 1
ATOM 775 N N . MET A 1 96 ? -3.503 -6.721 -0.562 1.00 89.12 96 MET A N 1
ATOM 776 C CA . MET A 1 96 ? -3.550 -5.261 -0.752 1.00 89.12 96 MET A CA 1
ATOM 777 C C . MET A 1 96 ? -3.819 -4.868 -2.210 1.00 89.12 96 MET A C 1
ATOM 779 O O . MET A 1 96 ? -2.895 -4.543 -2.968 1.00 89.12 96 MET A O 1
ATOM 783 N N . LYS A 1 97 ? -5.091 -4.861 -2.612 1.00 90.06 97 LYS A N 1
ATOM 784 C CA . LYS A 1 97 ? -5.511 -4.506 -3.979 1.00 90.06 97 LYS A CA 1
ATOM 785 C C . LYS A 1 97 ? -6.191 -3.144 -3.996 1.00 90.06 97 LYS A C 1
ATOM 787 O O . LYS A 1 97 ? -7.222 -2.981 -3.360 1.00 90.06 97 LYS A O 1
ATOM 792 N N . LEU A 1 98 ? -5.646 -2.192 -4.746 1.00 90.38 98 LEU A N 1
ATOM 793 C CA . LEU A 1 98 ? -6.241 -0.871 -4.962 1.00 90.38 98 LEU A CA 1
ATOM 794 C C . LEU A 1 98 ? -6.284 -0.591 -6.463 1.00 90.38 98 LEU A C 1
ATOM 796 O O . LEU A 1 98 ? -5.283 -0.789 -7.156 1.00 90.38 98 LEU A O 1
ATOM 800 N N . SER A 1 99 ? -7.436 -0.149 -6.964 1.00 88.50 99 SER A N 1
ATOM 801 C CA . SER A 1 99 ? -7.618 0.157 -8.386 1.00 88.50 99 SER A CA 1
ATOM 802 C C . SER A 1 99 ? -6.991 1.496 -8.772 1.00 88.50 99 SER A C 1
ATOM 804 O O . SER A 1 99 ? -6.495 1.633 -9.891 1.00 88.50 99 SER A O 1
ATOM 806 N N . ASP A 1 100 ? -6.995 2.474 -7.859 1.00 89.38 100 ASP A N 1
ATOM 807 C CA . ASP A 1 100 ? -6.290 3.745 -8.028 1.00 89.38 100 ASP A CA 1
ATOM 808 C C . ASP A 1 100 ? -4.879 3.654 -7.414 1.00 89.38 100 ASP A C 1
ATOM 810 O O . ASP A 1 100 ? -4.736 3.540 -6.193 1.00 89.38 100 ASP A O 1
ATOM 814 N N . PRO A 1 101 ? -3.812 3.745 -8.229 1.00 86.38 101 PRO A N 1
ATOM 815 C CA . PRO A 1 101 ? -2.441 3.696 -7.741 1.00 86.38 101 PRO A CA 1
ATOM 816 C C . PRO A 1 101 ? -2.117 4.750 -6.676 1.00 86.38 101 PRO A C 1
ATOM 818 O O . PRO A 1 101 ? -1.313 4.476 -5.786 1.00 86.38 101 PRO A O 1
ATOM 821 N N . ALA A 1 102 ? -2.734 5.936 -6.730 1.00 88.31 102 ALA A N 1
ATOM 822 C CA . ALA A 1 102 ? -2.468 6.999 -5.761 1.00 88.31 102 ALA A CA 1
ATOM 823 C C . ALA A 1 102 ? -2.863 6.595 -4.330 1.00 88.31 102 ALA A C 1
ATOM 825 O O . ALA A 1 102 ? -2.205 7.003 -3.369 1.00 88.31 102 ALA A O 1
ATOM 826 N N . GLN A 1 103 ? -3.859 5.716 -4.183 1.00 93.44 103 GLN A N 1
ATOM 827 C CA . GLN A 1 103 ? -4.318 5.224 -2.884 1.00 93.44 103 GLN A CA 1
ATOM 828 C C . GLN A 1 103 ? -3.269 4.367 -2.164 1.00 93.44 103 GLN A C 1
ATOM 830 O O . GLN A 1 103 ? -3.317 4.253 -0.942 1.00 93.44 103 GLN A O 1
ATOM 835 N N . TYR A 1 104 ? -2.275 3.806 -2.864 1.00 92.19 104 TYR A N 1
ATOM 836 C CA . TYR A 1 104 ? -1.148 3.140 -2.199 1.00 92.19 104 TYR A CA 1
ATOM 837 C C . TYR A 1 104 ? -0.313 4.124 -1.367 1.00 92.19 104 TYR A C 1
ATOM 839 O O . TYR A 1 104 ? 0.201 3.754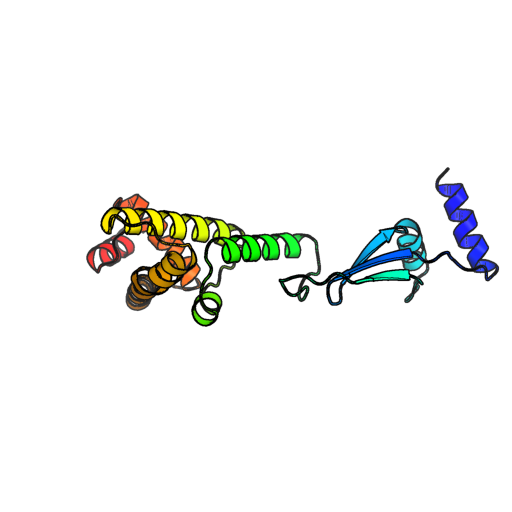 -0.310 1.00 92.19 104 TYR A O 1
ATOM 847 N N . ALA A 1 105 ? -0.193 5.385 -1.801 1.00 90.19 105 ALA A N 1
ATOM 848 C CA . ALA A 1 105 ? 0.471 6.412 -1.003 1.00 90.19 105 ALA A CA 1
ATOM 849 C C . ALA A 1 105 ? -0.357 6.774 0.239 1.00 90.19 105 ALA A C 1
ATOM 851 O O . ALA A 1 105 ? 0.202 6.839 1.335 1.00 90.19 105 ALA A O 1
ATOM 852 N N . GLU A 1 106 ? -1.675 6.930 0.077 1.00 93.88 106 GLU A N 1
ATOM 853 C CA . GLU A 1 106 ? -2.607 7.197 1.183 1.00 93.88 106 GLU A CA 1
ATOM 854 C C . GLU A 1 106 ? -2.606 6.060 2.212 1.00 93.88 106 GLU A C 1
ATOM 856 O O . GLU A 1 106 ? -2.533 6.304 3.418 1.00 93.88 106 GLU A O 1
ATOM 861 N N . LEU A 1 107 ? -2.610 4.807 1.748 1.00 95.88 107 LEU A N 1
ATOM 862 C CA . LEU A 1 107 ? -2.507 3.641 2.618 1.00 95.88 107 LEU A CA 1
ATOM 863 C C . LEU A 1 107 ? -1.187 3.644 3.385 1.00 95.88 107 LEU A C 1
ATOM 865 O O . LEU A 1 107 ? -1.196 3.451 4.596 1.00 95.88 107 LEU A O 1
ATOM 869 N N . GLY A 1 108 ? -0.066 3.912 2.711 1.00 96.25 108 GLY A N 1
ATOM 870 C CA . GLY A 1 108 ? 1.241 4.015 3.362 1.00 96.25 108 GLY A CA 1
ATOM 871 C C . GLY A 1 108 ? 1.256 5.041 4.498 1.00 96.25 108 GLY A C 1
ATOM 872 O O . GLY A 1 108 ? 1.719 4.740 5.597 1.00 96.25 108 GLY A O 1
ATOM 873 N N . GLU A 1 109 ? 0.686 6.225 4.269 1.00 95.62 109 GLU A N 1
ATOM 874 C CA . GLU A 1 109 ? 0.540 7.257 5.304 1.00 95.62 109 GLU A CA 1
ATOM 875 C C . GLU A 1 109 ? -0.367 6.812 6.454 1.00 95.62 109 GLU A C 1
ATOM 877 O O . GLU A 1 109 ? -0.049 7.045 7.623 1.00 95.62 109 GLU A O 1
ATOM 882 N N . ALA A 1 110 ? -1.473 6.129 6.150 1.00 95.94 110 ALA A N 1
ATOM 883 C CA . ALA A 1 110 ? -2.374 5.600 7.166 1.00 95.94 110 ALA A CA 1
ATOM 884 C C . ALA A 1 110 ? -1.686 4.555 8.064 1.00 95.94 110 ALA A C 1
ATOM 886 O O . ALA A 1 110 ? -1.866 4.598 9.287 1.00 95.94 110 ALA A O 1
ATOM 887 N N . VAL A 1 111 ? -0.875 3.659 7.484 1.00 97.88 111 VAL A N 1
ATOM 888 C CA . VAL A 1 111 ? -0.097 2.659 8.236 1.00 97.88 111 VAL A CA 1
ATOM 889 C C . VAL A 1 111 ? 0.964 3.325 9.104 1.00 97.88 111 VAL A C 1
ATOM 891 O O . VAL A 1 111 ? 1.082 2.996 10.282 1.00 97.88 111 VAL A O 1
ATOM 894 N N . GLU A 1 112 ? 1.704 4.299 8.576 1.00 97.44 112 GLU A N 1
ATOM 895 C CA . GLU A 1 112 ? 2.703 5.033 9.360 1.00 97.44 112 GLU A CA 1
ATOM 896 C C . GLU A 1 112 ? 2.066 5.801 10.525 1.00 97.44 112 GLU A C 1
ATOM 898 O O . GLU A 1 112 ? 2.576 5.766 11.647 1.00 97.44 112 GLU A O 1
ATOM 903 N N . ALA A 1 113 ? 0.914 6.438 10.300 1.00 96.94 113 ALA A N 1
ATOM 904 C CA . ALA A 1 113 ? 0.171 7.118 11.355 1.00 96.94 113 ALA A CA 1
ATOM 905 C C . ALA A 1 113 ? -0.348 6.139 12.421 1.00 96.94 113 ALA A C 1
ATOM 907 O O . ALA A 1 113 ? -0.371 6.475 13.607 1.00 96.94 113 ALA A O 1
ATOM 908 N N . TRP A 1 114 ? -0.770 4.936 12.019 1.00 97.94 114 TRP A N 1
ATOM 909 C CA . TRP A 1 114 ? -1.132 3.863 12.948 1.00 97.94 114 TRP A CA 1
ATOM 910 C C . TRP A 1 114 ? 0.076 3.396 13.762 1.00 97.94 114 TRP A C 1
ATOM 912 O O . TRP A 1 114 ? -0.001 3.365 14.988 1.00 97.94 114 TRP A O 1
ATOM 922 N N . GLY A 1 115 ? 1.209 3.145 13.105 1.00 98.06 115 GLY A N 1
ATOM 923 C CA . GLY A 1 115 ? 2.452 2.737 13.756 1.00 98.06 115 GLY A CA 1
ATOM 924 C C . GLY A 1 115 ? 2.966 3.768 14.751 1.00 98.06 115 GLY A C 1
ATOM 925 O O . GLY A 1 115 ? 3.396 3.405 15.840 1.00 98.06 115 GLY A O 1
ATOM 926 N N . PHE A 1 116 ? 2.859 5.057 14.424 1.00 98.00 116 PHE A N 1
ATOM 927 C CA . PHE A 1 116 ? 3.192 6.126 15.361 1.00 98.00 116 PHE A CA 1
ATOM 928 C C . PHE A 1 116 ? 2.336 6.055 16.631 1.00 98.00 116 PHE A C 1
ATOM 930 O O . PHE A 1 116 ? 2.881 6.109 17.728 1.00 98.00 116 PHE A O 1
ATOM 937 N N . ARG A 1 117 ? 1.010 5.891 16.507 1.00 97.25 117 ARG A N 1
ATOM 938 C CA . ARG A 1 117 ? 0.124 5.745 17.678 1.00 97.25 117 ARG A CA 1
ATOM 939 C C . ARG A 1 117 ? 0.486 4.512 18.504 1.00 97.25 117 ARG A C 1
ATOM 941 O O . ARG A 1 117 ? 0.625 4.630 19.713 1.00 97.25 117 ARG A O 1
ATOM 948 N N . LEU A 1 118 ? 0.737 3.382 17.845 1.00 97.69 118 LEU A N 1
ATOM 949 C CA . LEU A 1 118 ? 1.169 2.155 18.510 1.00 97.69 118 LEU A CA 1
ATOM 950 C C . LEU A 1 118 ? 2.460 2.359 19.321 1.00 97.69 118 LEU A C 1
ATOM 952 O O . LEU A 1 118 ? 2.523 1.988 20.488 1.00 97.69 118 LEU A O 1
ATOM 956 N N . MET A 1 119 ? 3.485 2.975 18.723 1.00 98.31 119 MET A N 1
ATOM 957 C CA . MET A 1 119 ? 4.750 3.257 19.412 1.00 98.31 119 MET A CA 1
ATOM 958 C C . MET A 1 119 ? 4.556 4.174 20.627 1.00 98.31 119 MET A C 1
ATOM 960 O O . MET A 1 119 ? 5.232 4.001 21.640 1.00 98.31 119 MET A O 1
ATOM 964 N N . GLN A 1 120 ? 3.636 5.140 20.540 1.00 98.00 120 GLN A N 1
ATOM 965 C CA . GLN A 1 120 ? 3.298 6.026 21.656 1.00 98.00 120 GLN A CA 1
ATOM 966 C C . GLN A 1 120 ? 2.598 5.272 22.792 1.00 98.00 120 GLN A C 1
ATOM 968 O O . GLN A 1 120 ? 2.909 5.524 23.955 1.00 98.00 120 GLN A O 1
ATOM 973 N N . ASP A 1 121 ? 1.700 4.343 22.461 1.00 96.69 121 ASP A N 1
ATOM 974 C CA . ASP A 1 121 ? 0.980 3.525 23.441 1.00 96.69 121 ASP A CA 1
ATOM 975 C C . ASP A 1 121 ? 1.914 2.530 24.153 1.00 96.69 121 ASP A C 1
ATOM 977 O O . ASP A 1 121 ? 1.800 2.321 25.361 1.00 96.69 121 ASP A O 1
ATOM 981 N N . GLU A 1 122 ? 2.878 1.947 23.432 1.00 97.50 122 GLU A N 1
ATOM 982 C CA . GLU A 1 122 ? 3.839 0.983 23.990 1.00 97.50 122 GLU A CA 1
ATOM 983 C C . GLU A 1 122 ? 5.095 1.633 24.590 1.00 97.50 122 GLU A C 1
ATOM 985 O O . GLU A 1 122 ? 5.858 0.977 25.301 1.00 97.50 122 GLU A O 1
ATOM 990 N N . GLY A 1 123 ? 5.336 2.914 24.307 1.00 97.88 123 GLY A N 1
ATOM 991 C CA . GLY A 1 123 ? 6.523 3.634 24.766 1.00 97.88 123 GLY A CA 1
ATOM 992 C C . GLY A 1 123 ? 7.836 3.106 24.176 1.00 97.88 123 GLY A C 1
ATOM 993 O O . GLY A 1 123 ? 8.891 3.277 24.790 1.00 97.88 123 GLY A O 1
ATOM 994 N N . GLN A 1 124 ? 7.791 2.463 23.005 1.00 97.06 124 GLN A N 1
ATOM 995 C CA . GLN A 1 124 ? 8.964 1.903 22.331 1.00 97.06 124 GLN A CA 1
ATOM 996 C C . GLN A 1 124 ? 8.974 2.220 20.837 1.00 97.06 124 GLN A C 1
ATOM 998 O O . GLN A 1 124 ? 7.934 2.325 20.193 1.00 97.06 124 GLN A O 1
ATOM 1003 N N . PHE A 1 125 ? 10.177 2.346 20.278 1.00 97.38 125 PHE A N 1
ATOM 1004 C CA . PHE A 1 125 ? 10.358 2.497 18.840 1.00 97.38 125 PHE A CA 1
ATOM 1005 C C . PHE A 1 125 ? 10.266 1.132 18.150 1.00 97.38 125 PHE A C 1
ATOM 1007 O O . PHE A 1 125 ? 10.906 0.178 18.592 1.00 97.38 125 PHE A O 1
ATOM 1014 N N . LEU A 1 126 ? 9.514 1.058 17.052 1.00 97.56 126 LEU A N 1
ATOM 1015 C CA . LEU A 1 126 ? 9.380 -0.139 16.222 1.00 97.56 126 LEU A CA 1
ATOM 1016 C C . LEU A 1 126 ? 9.896 0.147 14.808 1.00 97.56 126 LEU A C 1
ATOM 1018 O O . LEU A 1 126 ? 9.775 1.263 14.299 1.00 97.56 126 LEU A O 1
ATOM 1022 N N . ASP A 1 127 ? 10.474 -0.860 14.158 1.00 97.25 127 ASP A N 1
ATOM 1023 C CA . ASP A 1 127 ? 10.849 -0.750 12.749 1.00 97.25 127 ASP A CA 1
ATOM 1024 C C . ASP A 1 127 ? 9.627 -0.861 11.816 1.00 97.25 127 ASP A C 1
ATOM 1026 O O . ASP A 1 127 ? 8.514 -1.209 12.222 1.00 97.25 127 ASP A O 1
ATOM 1030 N N . ARG A 1 128 ? 9.832 -0.530 10.534 1.00 97.31 128 ARG A N 1
ATOM 1031 C CA . ARG A 1 128 ? 8.759 -0.522 9.527 1.00 97.31 128 ARG A CA 1
ATOM 1032 C C . ARG 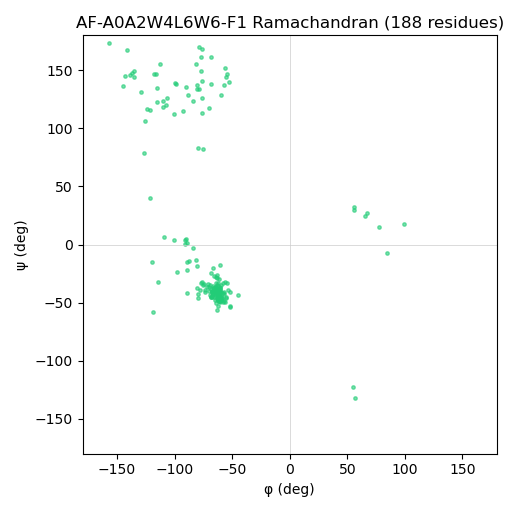A 1 128 ? 8.141 -1.899 9.307 1.00 97.31 128 ARG A C 1
ATOM 1034 O O . ARG A 1 128 ? 6.943 -1.979 9.067 1.00 97.31 128 ARG A O 1
ATOM 1041 N N . GLU A 1 129 ? 8.940 -2.958 9.371 1.00 97.06 129 GLU A N 1
ATOM 1042 C CA . GLU A 1 129 ? 8.479 -4.335 9.164 1.00 97.06 129 GLU A CA 1
ATOM 1043 C C . GLU A 1 129 ? 7.574 -4.786 10.302 1.00 97.06 129 GLU A C 1
ATOM 1045 O O . GLU A 1 129 ? 6.477 -5.292 10.064 1.00 97.06 129 GLU A O 1
ATOM 1050 N N . THR A 1 130 ? 7.970 -4.503 11.537 1.00 97.56 130 THR A N 1
ATOM 1051 C CA . THR A 1 130 ? 7.159 -4.771 12.718 1.00 97.56 130 THR A CA 1
ATOM 1052 C C . THR A 1 130 ? 5.852 -3.988 12.657 1.00 97.56 130 THR A C 1
ATOM 1054 O O . THR A 1 130 ? 4.784 -4.574 12.818 1.00 97.56 130 THR A O 1
ATOM 1057 N N . VAL A 1 131 ? 5.902 -2.684 12.358 1.00 98.19 131 VAL A N 1
ATOM 1058 C CA . VAL A 1 131 ? 4.695 -1.851 12.219 1.00 98.19 131 VAL A CA 1
ATOM 1059 C C . VAL A 1 131 ? 3.772 -2.373 11.121 1.00 98.19 131 VAL A C 1
ATOM 1061 O O . VAL A 1 131 ? 2.577 -2.513 11.361 1.00 98.19 131 VAL A O 1
ATOM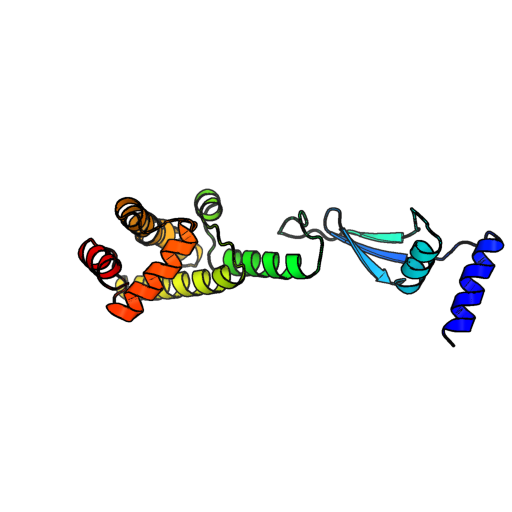 1064 N N . ALA A 1 132 ? 4.303 -2.674 9.935 1.00 97.94 132 ALA A N 1
ATOM 1065 C CA . ALA A 1 132 ? 3.513 -3.113 8.789 1.00 97.94 132 ALA A CA 1
ATOM 1066 C C . ALA A 1 132 ? 2.757 -4.414 9.084 1.00 97.94 132 ALA A C 1
ATOM 1068 O O . ALA A 1 132 ? 1.549 -4.502 8.858 1.00 97.94 132 ALA A O 1
ATOM 1069 N N . ASN A 1 133 ? 3.452 -5.415 9.625 1.00 97.19 133 ASN A N 1
ATOM 1070 C CA . ASN A 1 133 ? 2.856 -6.724 9.881 1.00 97.19 133 ASN A CA 1
ATOM 1071 C C . ASN A 1 133 ? 1.910 -6.707 11.088 1.00 97.19 133 ASN A C 1
ATOM 1073 O O . ASN A 1 133 ? 0.875 -7.375 11.059 1.00 97.19 133 ASN A O 1
ATOM 1077 N N . ARG A 1 134 ? 2.203 -5.898 12.114 1.00 97.69 134 ARG A N 1
ATOM 1078 C CA . ARG A 1 134 ? 1.268 -5.685 13.226 1.00 97.69 134 ARG A CA 1
ATOM 1079 C C . ARG A 1 134 ? 0.028 -4.928 12.785 1.00 97.69 134 ARG A C 1
ATOM 1081 O O . ARG A 1 134 ? -1.065 -5.371 13.098 1.00 97.69 134 ARG A O 1
ATOM 1088 N N . TRP A 1 135 ? 0.163 -3.864 11.994 1.00 98.00 135 TRP A N 1
ATOM 1089 C CA . TRP A 1 135 ? -0.988 -3.161 11.419 1.00 98.00 135 TRP A CA 1
ATOM 1090 C C . TRP A 1 135 ? -1.884 -4.123 10.634 1.00 98.00 135 TRP A C 1
ATOM 1092 O O . TRP A 1 135 ? -3.102 -4.135 10.816 1.00 98.00 135 TRP A O 1
ATOM 1102 N N . TYR A 1 136 ? -1.277 -4.971 9.801 1.00 97.69 136 TYR A N 1
ATOM 1103 C CA . TYR A 1 136 ? -2.014 -5.951 9.018 1.00 97.69 136 TYR A CA 1
ATOM 1104 C C . TYR A 1 136 ? -2.826 -6.913 9.906 1.00 97.69 136 TYR A C 1
ATOM 1106 O O . TYR A 1 136 ? -4.017 -7.132 9.675 1.00 97.69 136 TYR A O 1
ATOM 1114 N N . ALA A 1 137 ? -2.201 -7.454 10.954 1.00 96.88 137 ALA A N 1
ATOM 1115 C CA . ALA A 1 137 ? -2.818 -8.441 11.837 1.00 96.88 137 ALA A CA 1
ATOM 1116 C C . ALA A 1 137 ? -3.805 -7.844 12.860 1.00 96.88 137 ALA A C 1
ATOM 1118 O O . ALA A 1 137 ? -4.841 -8.452 13.138 1.00 96.88 137 ALA A O 1
ATOM 1119 N N . GLU A 1 138 ? -3.479 -6.683 13.428 1.00 97.06 138 GLU A N 1
ATOM 1120 C CA . GLU A 1 138 ? -4.147 -6.091 14.595 1.00 97.06 138 GLU A CA 1
ATOM 1121 C C . GLU A 1 138 ? -5.193 -5.030 14.219 1.00 97.06 138 GLU A C 1
ATOM 1123 O O . GLU A 1 138 ? -6.125 -4.818 14.989 1.00 97.06 138 GLU A O 1
ATOM 1128 N N . GLU A 1 139 ? -5.091 -4.397 13.045 1.00 96.44 139 GLU A N 1
ATOM 1129 C CA . GLU A 1 139 ? -6.039 -3.369 12.577 1.00 96.44 139 GLU A CA 1
ATOM 1130 C C . GLU A 1 139 ? -6.732 -3.790 11.279 1.00 96.44 139 GLU A C 1
ATOM 1132 O O . GLU A 1 139 ? -7.959 -3.876 11.240 1.00 96.44 139 GLU A O 1
ATOM 1137 N N . TYR A 1 140 ? -5.970 -4.076 10.217 1.00 97.50 140 TYR A N 1
ATOM 1138 C CA . TYR A 1 140 ? -6.532 -4.300 8.882 1.00 97.50 140 TYR A CA 1
ATOM 1139 C C . TYR A 1 140 ? -7.449 -5.525 8.834 1.00 97.50 140 TYR A C 1
ATOM 1141 O O . TYR A 1 140 ? -8.618 -5.412 8.467 1.00 97.50 140 TYR A O 1
ATOM 1149 N N . LEU A 1 141 ? -6.945 -6.698 9.228 1.00 96.81 141 LEU A N 1
ATOM 1150 C CA . LEU A 1 141 ? -7.720 -7.937 9.178 1.00 96.81 141 LEU A CA 1
ATOM 1151 C C . LEU A 1 141 ? -8.991 -7.883 10.055 1.00 96.81 141 LEU A C 1
ATOM 1153 O O . LEU A 1 141 ? -10.048 -8.293 9.570 1.00 96.81 141 LEU A O 1
ATOM 1157 N N . PRO A 1 142 ? -8.952 -7.397 11.314 1.00 97.38 142 PRO A N 1
ATOM 1158 C CA . PRO A 1 142 ? -10.164 -7.183 12.107 1.00 97.38 142 PRO A CA 1
ATOM 1159 C C . PRO A 1 142 ? -11.150 -6.201 11.472 1.00 97.38 142 PRO A C 1
ATOM 1161 O O . PRO A 1 142 ? -12.339 -6.508 11.412 1.00 97.38 142 PRO A O 1
ATOM 1164 N N . ALA A 1 143 ? -10.670 -5.065 10.960 1.00 97.06 143 ALA A N 1
ATOM 1165 C CA . ALA A 1 143 ? -11.517 -4.065 10.321 1.00 97.06 143 ALA A CA 1
ATOM 1166 C C . ALA A 1 143 ? -12.227 -4.626 9.086 1.00 97.06 143 ALA A C 1
ATOM 1168 O O . ALA A 1 143 ? -13.443 -4.514 8.967 1.00 97.06 143 ALA A O 1
ATOM 1169 N N . VAL A 1 144 ? -11.486 -5.288 8.193 1.00 97.00 144 VAL A N 1
ATOM 1170 C CA . VAL A 1 144 ? -12.044 -5.901 6.980 1.00 97.00 144 VAL A CA 1
ATOM 1171 C C . VAL A 1 144 ? -13.080 -6.968 7.319 1.00 97.00 144 VAL A C 1
ATOM 1173 O O . VAL A 1 144 ? -14.106 -7.038 6.647 1.00 97.00 144 VAL A O 1
ATOM 1176 N N . ARG A 1 145 ? -12.867 -7.770 8.373 1.00 97.12 145 ARG A N 1
ATOM 1177 C CA . ARG A 1 145 ? -13.883 -8.731 8.834 1.00 97.12 145 ARG A CA 1
ATOM 1178 C C . ARG A 1 145 ? -15.177 -8.033 9.245 1.00 97.12 145 ARG A C 1
ATOM 1180 O O . ARG A 1 145 ? -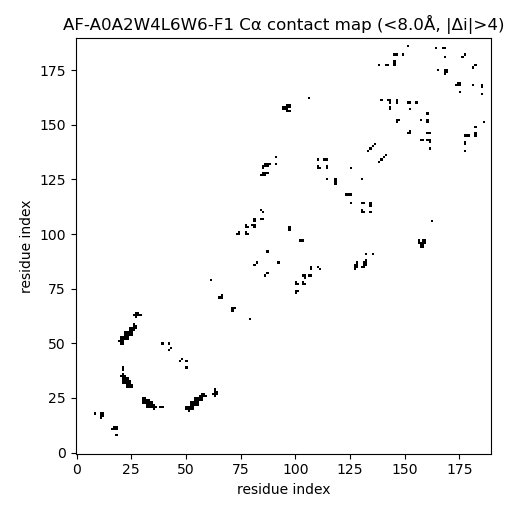16.226 -8.406 8.740 1.00 97.12 145 ARG A O 1
ATOM 1187 N N . LEU A 1 146 ? -15.094 -6.991 10.072 1.00 97.19 146 LEU A N 1
ATOM 1188 C CA . LEU A 1 146 ? -16.272 -6.228 10.498 1.00 97.19 146 LEU A CA 1
ATOM 1189 C C . LEU A 1 146 ? -16.996 -5.573 9.314 1.00 97.19 146 LEU A C 1
ATOM 1191 O O . LEU A 1 146 ? -18.219 -5.620 9.232 1.00 97.19 146 LEU A O 1
ATOM 1195 N N . LEU A 1 147 ? -16.247 -4.994 8.371 1.00 97.00 147 LEU A N 1
ATOM 1196 C CA . LEU A 1 147 ? -16.819 -4.399 7.163 1.00 97.00 147 LEU A CA 1
ATOM 1197 C C . LEU A 1 147 ? -17.507 -5.442 6.278 1.00 97.00 147 LEU A C 1
ATOM 1199 O O . LEU A 1 147 ? -18.568 -5.167 5.724 1.00 97.00 147 LEU A O 1
ATOM 1203 N N . ARG A 1 148 ? -16.924 -6.637 6.153 1.00 95.88 148 ARG A N 1
ATOM 1204 C CA . ARG A 1 148 ? -17.510 -7.744 5.393 1.00 95.88 148 ARG A CA 1
ATOM 1205 C C . ARG A 1 148 ? -18.780 -8.269 6.054 1.00 95.88 148 ARG A C 1
ATOM 1207 O O . ARG A 1 148 ? -19.773 -8.458 5.362 1.00 95.88 148 ARG A O 1
ATOM 1214 N N . ASP A 1 149 ? -18.761 -8.459 7.370 1.00 96.19 149 ASP A N 1
ATOM 1215 C CA . ASP A 1 149 ? -19.921 -8.935 8.132 1.00 96.19 149 ASP A CA 1
ATOM 1216 C C . ASP A 1 149 ? -21.088 -7.931 8.086 1.00 96.19 149 ASP A C 1
ATOM 1218 O O . ASP A 1 149 ? -22.252 -8.326 8.142 1.00 96.19 149 ASP A O 1
ATOM 1222 N N . ALA A 1 150 ? -20.781 -6.641 7.926 1.00 94.75 150 ALA A N 1
ATOM 1223 C CA . ALA A 1 150 ? -21.749 -5.555 7.792 1.00 94.75 150 ALA A CA 1
ATOM 1224 C C . ALA A 1 150 ? -22.156 -5.226 6.341 1.00 94.75 150 ALA A C 1
ATOM 1226 O O . ALA A 1 150 ? -22.879 -4.254 6.133 1.00 94.75 150 ALA A O 1
ATOM 1227 N N . ASP A 1 151 ? -21.680 -5.989 5.350 1.00 95.12 151 ASP A N 1
ATOM 1228 C CA . ASP A 1 151 ? -21.908 -5.749 3.914 1.00 95.12 151 ASP A CA 1
ATOM 1229 C C . ASP A 1 151 ? -21.481 -4.341 3.433 1.00 95.12 151 ASP A C 1
ATOM 1231 O O . ASP A 1 151 ? -22.054 -3.754 2.518 1.00 95.12 151 ASP A O 1
ATOM 1235 N N . LEU A 1 152 ? -20.437 -3.778 4.053 1.00 94.69 152 LEU A N 1
ATOM 1236 C CA . LEU A 1 152 ? -19.894 -2.445 3.748 1.00 94.69 152 LEU A CA 1
ATOM 1237 C C . LEU A 1 152 ? -18.773 -2.458 2.694 1.00 94.69 152 LEU A C 1
ATOM 1239 O O . LEU A 1 152 ? -18.212 -1.407 2.377 1.00 94.69 152 LEU A O 1
ATOM 1243 N N . ILE A 1 153 ? -18.424 -3.633 2.163 1.00 95.50 153 ILE A N 1
ATOM 1244 C CA . ILE A 1 153 ? -17.421 -3.769 1.096 1.00 95.50 153 ILE A CA 1
ATOM 1245 C C . ILE A 1 153 ? -18.035 -3.431 -0.270 1.00 95.50 153 ILE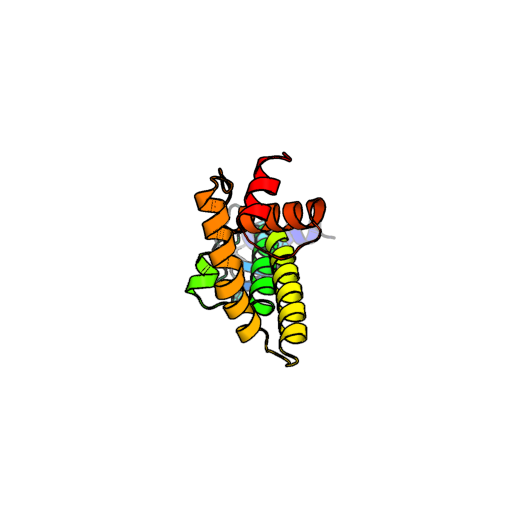 A C 1
ATOM 1247 O O . ILE A 1 153 ? -17.453 -2.668 -1.041 1.00 95.50 153 ILE A O 1
ATOM 1251 N N . GLY A 1 154 ? -19.228 -3.960 -0.564 1.00 92.56 154 GLY A N 1
ATOM 1252 C CA . GLY A 1 154 ? -19.873 -3.798 -1.867 1.00 92.56 154 GLY A CA 1
ATOM 1253 C C . GLY A 1 154 ? -18.991 -4.285 -3.024 1.00 92.56 154 GLY A C 1
ATOM 1254 O O . GLY A 1 154 ? -18.417 -5.370 -2.961 1.00 92.56 154 GLY A O 1
ATOM 1255 N N . ASP A 1 155 ? -18.872 -3.462 -4.069 1.00 93.50 155 ASP A N 1
ATOM 1256 C CA . ASP A 1 155 ? -18.069 -3.755 -5.269 1.00 93.50 155 ASP A CA 1
ATOM 1257 C C . ASP A 1 155 ? -16.574 -3.402 -5.122 1.00 93.50 155 ASP A C 1
ATOM 1259 O O . ASP A 1 155 ? -15.792 -3.609 -6.053 1.00 93.50 155 ASP A O 1
ATOM 1263 N N . MET A 1 156 ? -16.171 -2.832 -3.981 1.00 95.19 156 MET A N 1
ATOM 1264 C CA . MET A 1 156 ? -14.783 -2.456 -3.712 1.00 95.19 156 MET A CA 1
ATOM 1265 C C . MET A 1 156 ? -13.935 -3.677 -3.353 1.00 95.19 156 MET A C 1
ATOM 1267 O O . MET A 1 156 ? -14.434 -4.715 -2.914 1.00 95.19 156 MET A O 1
ATOM 1271 N N . THR A 1 157 ? -12.616 -3.544 -3.463 1.00 96.38 157 THR A N 1
ATOM 1272 C CA . THR A 1 157 ? -11.718 -4.476 -2.773 1.00 96.38 157 THR A CA 1
ATOM 1273 C C . THR A 1 157 ? -11.792 -4.275 -1.255 1.00 96.38 157 THR A C 1
ATOM 1275 O O . THR A 1 157 ? -12.164 -3.206 -0.763 1.00 96.38 157 THR A O 1
ATOM 1278 N N . ASP A 1 158 ? -11.346 -5.277 -0.490 1.00 96.88 158 ASP A N 1
ATOM 1279 C CA . ASP A 1 158 ? -11.207 -5.160 0.967 1.00 96.88 158 ASP A CA 1
ATOM 1280 C C . ASP A 1 158 ? -10.393 -3.913 1.373 1.00 96.88 158 ASP A C 1
ATOM 1282 O O . ASP A 1 158 ? -10.741 -3.209 2.323 1.00 96.88 158 ASP A O 1
ATOM 1286 N N . THR A 1 159 ? -9.315 -3.615 0.639 1.00 96.75 159 THR A N 1
ATOM 1287 C CA . THR A 1 159 ? -8.412 -2.498 0.945 1.00 96.75 159 THR A CA 1
ATOM 1288 C C . THR A 1 159 ? -9.028 -1.144 0.605 1.00 96.75 159 THR A C 1
ATOM 1290 O O . THR A 1 159 ? -8.877 -0.193 1.374 1.00 96.75 159 THR A O 1
ATOM 1293 N N . GLU A 1 160 ? -9.751 -1.055 -0.512 1.00 97.44 160 GLU A N 1
ATOM 1294 C CA . GLU A 1 160 ? -10.493 0.147 -0.904 1.00 97.44 160 GLU A CA 1
ATOM 1295 C C . GLU A 1 160 ? -11.581 0.467 0.127 1.00 97.44 160 GLU A C 1
ATOM 1297 O O . GLU A 1 160 ? -11.663 1.598 0.616 1.00 97.4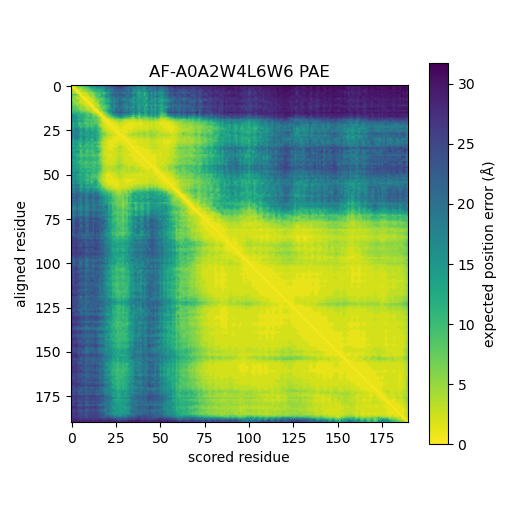4 160 GLU A O 1
ATOM 1302 N N . ALA A 1 161 ? -12.356 -0.543 0.532 1.00 97.12 161 ALA A N 1
ATOM 1303 C CA . ALA A 1 161 ? -13.385 -0.395 1.552 1.00 97.12 161 ALA A CA 1
ATOM 1304 C C . ALA A 1 161 ? -12.788 0.009 2.907 1.00 97.12 161 ALA A C 1
ATOM 1306 O O . ALA A 1 161 ? -13.286 0.936 3.549 1.00 97.12 161 ALA A O 1
ATOM 1307 N N . TYR A 1 162 ? -11.684 -0.622 3.322 1.00 97.56 162 TYR A N 1
ATOM 1308 C CA . TYR A 1 162 ? -10.961 -0.249 4.537 1.00 97.56 162 TYR A CA 1
ATOM 1309 C C . TYR A 1 162 ? -10.539 1.227 4.521 1.00 97.56 162 TYR A C 1
ATOM 1311 O O . TYR A 1 162 ? -10.824 1.946 5.480 1.00 97.56 162 TYR A O 1
ATOM 1319 N N . LEU A 1 163 ? -9.913 1.713 3.442 1.00 96.62 163 LEU A N 1
ATOM 1320 C CA . LEU A 1 163 ? -9.489 3.116 3.329 1.00 96.62 163 LEU A CA 1
ATOM 1321 C C . LEU A 1 163 ? -10.675 4.086 3.365 1.00 96.62 163 LEU A C 1
ATOM 1323 O O . LEU A 1 163 ? -10.659 5.076 4.112 1.00 96.62 163 LEU A O 1
ATOM 1327 N N . ALA A 1 164 ? -11.715 3.795 2.583 1.00 95.81 164 ALA A N 1
ATOM 1328 C CA . ALA A 1 164 ? -12.910 4.623 2.503 1.00 95.81 164 ALA A CA 1
ATOM 1329 C C . ALA A 1 164 ? -13.613 4.714 3.865 1.00 95.81 164 ALA A C 1
ATOM 1331 O O . ALA A 1 164 ? -13.940 5.810 4.342 1.00 95.81 164 ALA A O 1
ATOM 1332 N N . MET A 1 165 ? -13.793 3.572 4.532 1.00 96.44 165 MET A N 1
ATOM 1333 C CA . MET A 1 165 ? -14.490 3.494 5.811 1.00 96.44 165 MET A CA 1
ATOM 1334 C C . MET A 1 165 ? -13.640 4.007 6.973 1.00 96.44 165 MET A C 1
ATOM 1336 O O . MET A 1 165 ? -14.178 4.699 7.835 1.00 96.44 165 MET A O 1
ATOM 1340 N N . ALA A 1 166 ? -12.320 3.805 6.974 1.00 95.00 166 ALA A N 1
ATOM 1341 C CA . ALA A 1 166 ? -11.424 4.423 7.955 1.00 95.00 166 ALA A CA 1
ATOM 1342 C C . ALA A 1 166 ? -11.495 5.959 7.891 1.00 95.00 166 ALA A C 1
ATOM 1344 O O . ALA A 1 166 ? -11.560 6.627 8.931 1.00 95.00 166 ALA A O 1
ATOM 1345 N N . SER A 1 167 ? -11.555 6.515 6.677 1.00 93.44 167 SER A N 1
ATOM 1346 C CA . SER A 1 167 ? -11.703 7.953 6.436 1.00 93.44 167 SER A CA 1
ATOM 1347 C C . SER A 1 167 ? -13.081 8.469 6.866 1.00 93.44 167 SER A C 1
ATOM 1349 O O . SER A 1 167 ? -13.184 9.495 7.549 1.00 93.44 167 SER A O 1
ATOM 1351 N N . LYS A 1 168 ? -14.159 7.749 6.517 1.00 94.62 168 LYS A N 1
ATOM 1352 C CA . LYS A 1 168 ? -15.535 8.078 6.932 1.00 94.62 168 LYS A CA 1
ATOM 1353 C C . LYS A 1 168 ? -15.687 8.030 8.452 1.00 94.62 168 LYS A C 1
ATOM 1355 O O . LYS A 1 168 ? -16.176 8.998 9.038 1.00 94.62 168 LYS A O 1
ATOM 1360 N N . ARG A 1 169 ? -15.185 6.970 9.091 1.00 95.31 169 ARG A N 1
ATOM 1361 C CA . ARG A 1 169 ? -15.130 6.800 10.548 1.00 95.31 169 ARG A CA 1
ATOM 1362 C C . ARG A 1 169 ? -14.476 8.002 11.213 1.00 95.31 169 ARG A C 1
ATOM 1364 O O . ARG A 1 169 ? -15.070 8.608 12.104 1.00 95.31 169 ARG A O 1
ATOM 1371 N N . TYR A 1 170 ? -13.275 8.386 10.777 1.00 92.75 170 TYR A N 1
ATOM 1372 C CA . TYR A 1 170 ? -12.558 9.492 11.409 1.00 92.75 170 TYR A CA 1
ATOM 1373 C C . TYR A 1 170 ? -13.300 10.826 11.249 1.00 92.75 170 TYR A C 1
ATOM 1375 O O . TYR A 1 170 ? -13.435 11.585 12.207 1.00 92.75 170 TYR A O 1
ATOM 1383 N N . ARG A 1 171 ? -13.869 11.094 10.070 1.00 93.62 171 ARG A N 1
ATOM 1384 C CA . ARG A 1 171 ? -14.674 12.300 9.819 1.00 93.62 171 ARG A CA 1
ATOM 1385 C C . ARG A 1 171 ? -15.926 12.382 10.699 1.00 93.62 171 ARG A C 1
ATOM 1387 O O . ARG A 1 171 ? -16.253 13.467 11.179 1.00 93.62 171 ARG A O 1
ATOM 1394 N N . LEU A 1 172 ? -16.628 11.267 10.905 1.00 93.19 172 LEU A N 1
ATOM 1395 C CA . LEU A 1 172 ? -17.869 11.230 11.687 1.00 93.19 172 LEU A CA 1
ATOM 1396 C C . LEU A 1 172 ? -17.612 11.218 13.198 1.00 93.19 172 LEU A C 1
ATOM 1398 O O . LEU A 1 172 ? -18.290 11.925 13.944 1.00 93.19 172 LEU A O 1
ATOM 1402 N N . MET A 1 173 ? -16.633 10.428 13.640 1.00 93.81 173 MET A N 1
ATOM 1403 C CA . MET A 1 173 ? -16.473 10.038 15.045 1.00 93.81 173 MET A CA 1
ATOM 1404 C C . MET A 1 173 ? -15.142 10.482 15.657 1.00 93.81 173 MET A C 1
ATOM 1406 O O . MET A 1 173 ? -15.011 10.477 16.875 1.00 93.81 173 MET A O 1
ATOM 1410 N N . ARG A 1 174 ? -14.153 10.883 14.842 1.00 93.50 174 ARG A N 1
ATOM 1411 C CA . ARG A 1 174 ? -12.789 11.261 15.276 1.00 93.50 174 ARG A CA 1
ATOM 1412 C C . ARG A 1 174 ? -12.085 10.162 16.084 1.00 93.50 174 ARG A C 1
ATOM 1414 O O . ARG A 1 174 ? -11.246 10.450 16.931 1.00 93.50 174 ARG A O 1
ATOM 1421 N N . THR A 1 175 ? -12.429 8.904 15.804 1.00 93.19 175 THR A N 1
ATOM 1422 C CA . THR A 1 175 ? -11.861 7.707 16.439 1.00 93.19 175 THR A CA 1
ATOM 1423 C C . THR A 1 175 ? -11.032 6.889 15.450 1.00 93.19 175 THR A C 1
ATOM 1425 O O . THR A 1 175 ? -11.254 6.942 14.237 1.00 93.19 175 THR A O 1
ATOM 1428 N N . HIS A 1 176 ? -10.093 6.115 15.993 1.00 92.25 176 HIS A N 1
ATOM 1429 C CA . HIS A 1 176 ? -9.293 5.125 15.268 1.00 92.25 176 HIS A CA 1
ATOM 1430 C C . HIS A 1 176 ? -9.659 3.680 15.631 1.00 92.25 176 HIS A C 1
ATOM 1432 O O . HIS A 1 176 ? -8.985 2.764 15.183 1.00 92.25 176 HIS A O 1
ATOM 1438 N N . ARG A 1 177 ? -10.707 3.467 16.432 1.00 92.00 177 ARG A N 1
ATOM 1439 C CA . ARG A 1 177 ? -11.155 2.130 16.842 1.00 92.00 177 ARG A CA 1
ATOM 1440 C C . ARG A 1 177 ? -12.016 1.457 15.774 1.00 92.00 177 ARG A C 1
ATOM 1442 O O . ARG A 1 177 ? -12.661 2.142 14.981 1.00 92.00 177 ARG A O 1
ATOM 1449 N N . TRP A 1 178 ? -12.047 0.131 15.788 1.00 93.00 178 TRP A N 1
ATOM 1450 C CA . TRP A 1 178 ? -13.019 -0.682 15.062 1.00 93.00 178 TRP A CA 1
ATOM 1451 C C . TRP A 1 178 ? -13.773 -1.556 16.058 1.00 93.00 178 TRP A C 1
ATOM 1453 O O . TRP A 1 178 ? -13.172 -2.385 16.735 1.00 93.00 178 TRP A O 1
ATOM 1463 N N . ASP A 1 179 ? -15.074 -1.327 16.166 1.00 93.31 179 ASP A N 1
ATOM 1464 C CA . ASP A 1 179 ? -16.012 -2.071 17.000 1.00 93.31 179 ASP A CA 1
ATOM 1465 C C . ASP A 1 179 ? -17.434 -1.906 16.436 1.00 93.31 179 ASP A C 1
ATOM 1467 O O . ASP A 1 179 ? -17.655 -1.152 15.482 1.00 93.31 179 ASP A O 1
ATOM 1471 N N . ASP A 1 180 ? -18.393 -2.637 17.001 1.00 91.25 180 ASP A N 1
ATOM 1472 C CA . ASP A 1 180 ? -19.767 -2.689 16.490 1.00 91.25 180 ASP A CA 1
ATOM 1473 C C . ASP A 1 180 ? -20.447 -1.307 16.484 1.00 91.25 180 ASP A C 1
ATOM 1475 O O . ASP A 1 180 ? -21.168 -0.977 15.545 1.00 91.25 180 ASP A O 1
ATOM 1479 N N . GLU A 1 181 ? -20.150 -0.443 17.463 1.00 92.50 181 GLU A N 1
ATOM 1480 C CA . GLU A 1 181 ? -20.679 0.931 17.526 1.00 92.50 181 GLU A CA 1
ATOM 1481 C C . GLU A 1 181 ? -20.203 1.783 16.335 1.00 92.50 181 GLU A C 1
ATOM 1483 O O . GLU A 1 181 ? -20.967 2.567 15.752 1.00 92.50 181 GLU A O 1
ATOM 1488 N N . VAL A 1 182 ? -18.936 1.621 15.935 1.00 93.06 182 VAL A N 1
ATOM 1489 C CA . VAL A 1 182 ? -18.399 2.262 14.728 1.00 93.06 182 VAL A CA 1
ATOM 1490 C C . VAL A 1 182 ? -19.138 1.768 13.488 1.00 93.06 182 VAL A C 1
ATOM 1492 O O . VAL A 1 182 ? -19.521 2.589 12.654 1.00 93.06 182 VAL A O 1
ATOM 1495 N N . ILE A 1 183 ? -19.378 0.462 13.371 1.00 94.38 183 ILE A N 1
ATOM 1496 C CA . ILE A 1 183 ? -20.090 -0.127 12.231 1.00 94.38 183 ILE A CA 1
ATOM 1497 C C . ILE A 1 183 ? -21.535 0.381 12.150 1.00 94.38 183 ILE A C 1
ATOM 1499 O O . ILE A 1 183 ? -21.956 0.855 11.093 1.00 94.38 183 ILE A O 1
ATOM 1503 N N . GLU A 1 184 ? -22.272 0.389 13.261 1.00 91.88 184 GLU A N 1
ATOM 1504 C CA . GLU A 1 184 ? -23.628 0.951 13.323 1.00 91.88 184 GLU A CA 1
ATOM 1505 C C . GLU A 1 184 ? -23.656 2.429 12.902 1.00 91.88 184 GLU A C 1
ATOM 1507 O O . GLU A 1 184 ? -24.531 2.872 12.149 1.00 91.88 184 GLU A O 1
ATOM 1512 N N . THR A 1 185 ? -22.664 3.210 13.335 1.00 91.00 185 THR A N 1
ATOM 1513 C CA . THR A 1 185 ? -22.553 4.620 12.940 1.00 91.00 185 THR A CA 1
ATOM 1514 C C . THR A 1 185 ? -22.266 4.775 11.444 1.00 91.00 185 THR A C 1
ATOM 1516 O O . THR A 1 185 ? -22.790 5.694 10.808 1.00 91.00 185 THR A O 1
ATOM 1519 N N . LEU A 1 186 ? -21.444 3.896 10.863 1.00 91.69 186 LEU A N 1
ATOM 1520 C CA . LEU A 1 186 ? -21.132 3.910 9.432 1.00 91.69 186 LEU A CA 1
ATOM 1521 C C . LEU A 1 186 ? -22.351 3.561 8.570 1.00 91.69 186 LEU A C 1
ATOM 1523 O O . LEU A 1 186 ? -22.521 4.200 7.532 1.00 91.69 186 LEU A O 1
ATOM 1527 N N . LEU A 1 187 ? -23.201 2.633 9.022 1.00 88.81 187 LEU A N 1
ATOM 1528 C CA . LEU A 1 187 ? -24.438 2.224 8.342 1.00 88.81 187 LEU A CA 1
ATOM 1529 C C . LEU A 1 187 ? -25.537 3.295 8.384 1.00 88.81 187 LEU A C 1
ATOM 1531 O O . LEU A 1 187 ? -26.334 3.420 7.461 1.00 88.81 187 LEU A O 1
ATOM 1535 N N . THR A 1 188 ? -25.616 4.063 9.472 1.00 85.50 188 THR A N 1
ATOM 1536 C CA . THR A 1 188 ? -26.739 4.990 9.716 1.00 85.50 188 THR A CA 1
ATOM 1537 C C . THR A 1 188 ? -26.542 6.391 9.140 1.00 85.50 188 THR A C 1
ATOM 1539 O O . THR A 1 188 ? -27.502 7.160 9.076 1.00 85.50 188 THR A O 1
ATOM 1542 N N . LYS A 1 189 ? -25.314 6.758 8.752 1.00 73.81 189 LYS A N 1
ATOM 1543 C CA . LYS A 1 189 ? -24.950 8.122 8.324 1.00 73.81 189 LYS A CA 1
ATOM 1544 C C . LYS A 1 189 ? -24.378 8.196 6.904 1.00 73.81 189 LYS A C 1
ATOM 1546 O O . LYS A 1 189 ? -23.406 8.925 6.683 1.00 73.81 189 LYS A O 1
ATOM 1551 N N . ASP A 1 190 ? -24.944 7.425 5.979 1.00 57.34 190 ASP A N 1
ATOM 1552 C CA . ASP A 1 190 ? -24.758 7.631 4.532 1.00 57.34 190 ASP A CA 1
ATOM 1553 C C . ASP A 1 190 ? -25.533 8.848 4.007 1.00 57.34 190 ASP A C 1
ATOM 1555 O O . ASP A 1 190 ? -26.731 8.997 4.345 1.00 57.34 190 ASP A O 1
#

Organism: NCBI:txid37925

pLDDT: mean 85.97, std 13.39, range [48.0, 98.31]

Mean predicted aligned error: 11.13 Å

Nearest PDB structures (foldseek):
  6ky4-assembly1_A  TM=8.021E-01  e=5.482E-02  Arabidopsis thaliana
  5x0f-assembly1_A  TM=5.465E-01  e=1.926E-01  Thermococcus kodakarensis KOD1
  7bnk-assembly1_B  TM=2.455E-01  e=1.926E-01  Myxococcus xanthus DK 1622
  5wa4-assembly1_F  TM=2.734E-01  e=4.075E+00  Thermobispora bispora DSM 43833
  8uru-assembly1_B  TM=2.173E-01  e=4.326E+00  Saccharomyces cerevisiae S288C